Protein AF-A0A1I8AMX0-F1 (afdb_monomer)

Sequence (251 aa):
MRLPESVLLQTVTGDFVEDEIYYDLLDPADIDMLCRPDSTAIYPVPWALEPTAIVIHDTFDKQGNPIELSPRNFDPLFEDVYDWCEAQGLDLDTLIHEDGPAQMEINFRHGDALDLADQITVFKRTMREAALKHNVTATFMAKPHIGGLQKYIPKVLPMFAPNVNSFRRFLPDTSAPVNVEWGEENRTVGLRVPTSSPESMRVENRLPGADANPYLAIAASLLCGYLGMVEGIAPSAPVQRSEERFSRNAE

Foldseek 3Di:
DWAFPQVLQQALARHGDDPVVSCVLHDVVRGTWDWAWDPVAWAWDVPDPDTDIDTHTFTADPVRHGRLSDLVRCVQLVVQLVVVCVVVVFAWDDWDDAPADVDIDTDGDDDDPVVVVVSVVVSQVSSQVSCVVSVHGDDDDDDDLLLLQQVQCVVLLCLQQRHPVSVVQLDPPHQAEVHSAEAEVDSNHQWYFYDDDPRPTDIDRRRHDPSHPVSSVSVSSRVSSVVCGVVVGDHDPHDDDDPPPVPPPDD

Radius of gyration: 21.99 Å; Cα contacts (8 Å, |Δi|>4): 343; chains: 1; bounding box: 55×66×54 Å

pLDDT: mean 72.5, std 13.78, range [31.92, 93.25]

InterPro domains:
  IPR008146 Glutamine synthetase, catalytic domain [PF00120] (71-144)
  IPR008146 Glutamine synthetase, catalytic domain [PF00120] (146-241)
  IPR008146 Glutamine synthetase, catalytic domain [PS51987] (146-251)
  IPR008146 Glutamine synthetase, catalytic domain [SM01230] (28-225)
  IPR014746 Glutamine synthetase/guanido kinase, catalytic domain [SSF55931] (69-241)
  IPR036651 Glutamine synthetase, N-terminal domain superfamily [SSF54368] (5-67)

Solvent-accessible surface area (backbone atoms only — not comparable to full-atom values): 14836 Å² total; per-residue (Å²): 94,74,44,59,55,65,71,78,46,49,38,57,80,71,45,70,51,59,70,78,58,43,59,72,77,40,62,92,78,74,56,56,27,39,38,46,75,41,91,86,45,66,42,76,42,90,85,49,97,55,102,43,66,53,66,46,57,50,50,18,44,93,89,66,50,66,35,82,91,43,92,80,61,63,63,69,46,55,54,51,39,50,56,54,33,53,77,70,70,45,62,72,68,51,77,45,80,49,96,49,87,97,33,73,46,76,42,64,62,89,73,60,70,68,63,50,53,53,45,54,57,51,46,61,50,50,44,33,53,34,23,51,76,66,78,43,82,64,82,91,75,96,72,36,44,63,17,7,36,47,70,37,42,79,80,49,40,54,40,21,36,29,37,82,69,48,57,70,49,55,37,90,96,47,92,39,32,78,50,63,45,36,16,71,72,26,75,78,33,11,33,19,30,55,88,58,56,86,93,61,61,52,76,46,75,50,60,58,43,94,80,23,54,65,67,50,34,50,51,50,51,48,50,19,14,47,52,10,36,77,70,66,30,74,54,75,82,65,52,72,85,70,86,68,76,83,72,78,82,84,126

Organism: NCBI:txid37863

Nearest PDB structures (foldseek):
  8tfc-assembly1_A  TM=5.440E-01  e=1.850E-13  Methanosarcina mazei Go1
  8oow-assembly1_E  TM=5.464E-01  e=9.812E-13  Methermicoccus shengliensis DSM 18856
  7tdv-assembly1_C  TM=5.444E-01  e=1.489E-12  Staphylococcus aureus
  8ooz-assembly1_D  TM=5.438E-01  e=1.580E-12  Methermicoccus shengliensis DSM 18856
  8ooz-assembly1_H  TM=5.414E-01  e=2.867E-12  Methermicoccus shengliensis DSM 18856

Mean predicted alig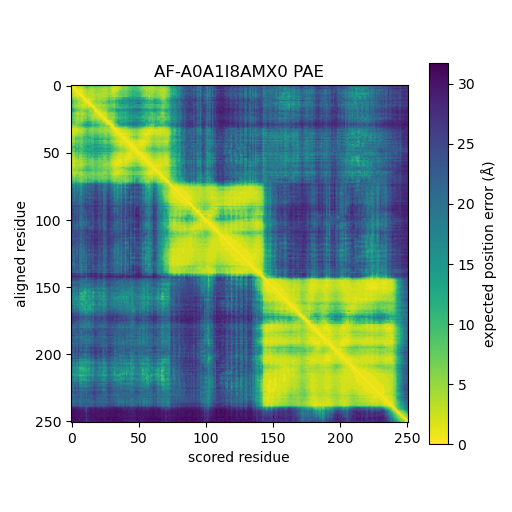ned error: 16.15 Å

Secondary structure (DSSP, 8-state):
-EEEGGGGGB-TTSPBPPHHHHHHHS-TT-PEEEEEEEEEEEEE-TT-SS--EEEEEEEE-TTS-B-TT-TT--HHHHHHHHHHHHHTT--EEEEEE-SSTT-EEEEE----HHHHHHHHHHHHHHHHHHHHHTT---------HHHHHHHHGGGSGGGTS-STTGGGG--TTSSS--S--EEES-SSSSEEE----GGG---EE----TTS-HHHHHHHHHHHHHHHHHTT-PPPPP----GGGSSSS--

Structure (mmCIF, N/CA/C/O backbone):
data_AF-A0A1I8AMX0-F1
#
_entry.id   AF-A0A1I8AMX0-F1
#
loop_
_atom_site.group_PDB
_atom_sit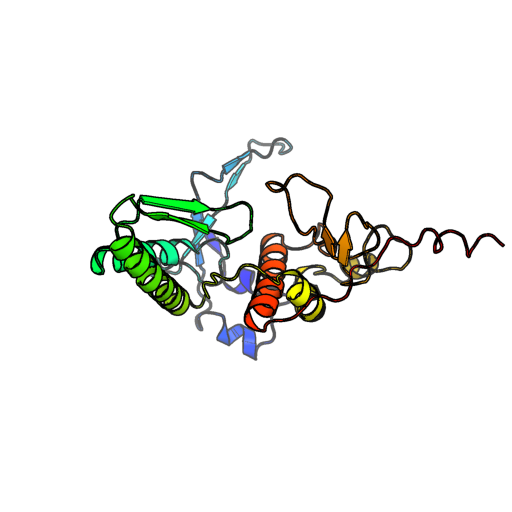e.id
_atom_site.type_symbol
_atom_site.label_atom_id
_atom_site.label_alt_id
_atom_site.label_comp_id
_atom_site.label_asym_id
_atom_site.label_entity_id
_atom_site.label_seq_id
_atom_site.pdbx_PDB_ins_code
_atom_site.Cartn_x
_atom_site.Cartn_y
_atom_site.Cartn_z
_atom_site.occupancy
_atom_site.B_iso_or_equiv
_atom_site.auth_seq_id
_atom_site.auth_comp_id
_atom_site.auth_asym_id
_atom_site.auth_atom_id
_atom_site.pdbx_PDB_model_num
ATOM 1 N N . MET A 1 1 ? 3.344 -17.476 -21.078 1.00 81.75 1 MET A N 1
ATOM 2 C CA . MET A 1 1 ? 4.801 -17.187 -21.173 1.00 81.75 1 MET A CA 1
ATOM 3 C C . MET A 1 1 ? 5.485 -17.809 -19.956 1.00 81.75 1 MET A C 1
ATOM 5 O O . MET A 1 1 ? 4.779 -18.094 -18.998 1.00 81.75 1 MET A O 1
ATOM 9 N N . ARG A 1 2 ? 6.792 -18.097 -19.997 1.00 77.62 2 ARG A N 1
ATOM 10 C CA . ARG A 1 2 ? 7.556 -18.566 -18.826 1.00 77.62 2 ARG A CA 1
ATOM 11 C C . ARG A 1 2 ? 8.631 -17.534 -18.511 1.00 77.62 2 ARG A C 1
ATOM 13 O O . ARG A 1 2 ? 9.264 -17.057 -19.452 1.00 77.62 2 ARG A O 1
ATOM 20 N N . LEU A 1 3 ? 8.783 -17.173 -17.246 1.00 74.19 3 LEU A N 1
ATOM 21 C CA . LEU A 1 3 ? 9.793 -16.225 -16.775 1.00 74.19 3 LEU A CA 1
ATOM 22 C C . LEU A 1 3 ? 10.458 -16.795 -15.518 1.00 74.19 3 LEU A C 1
ATOM 24 O O . LEU A 1 3 ? 9.773 -17.468 -14.757 1.00 74.19 3 LEU A O 1
ATOM 28 N N . PRO A 1 4 ? 11.750 -16.543 -15.284 1.00 74.75 4 PRO A N 1
ATOM 29 C CA . PRO A 1 4 ? 12.400 -16.976 -14.053 1.00 74.75 4 PRO A CA 1
ATOM 30 C C . PRO A 1 4 ? 11.870 -16.171 -12.858 1.00 74.75 4 PRO A C 1
ATOM 32 O O . PRO A 1 4 ? 11.691 -14.956 -12.966 1.00 74.75 4 PRO A O 1
ATOM 35 N N . GLU A 1 5 ? 11.628 -16.826 -11.719 1.00 69.19 5 GLU A N 1
ATOM 36 C CA . GLU A 1 5 ? 11.169 -16.170 -10.479 1.00 69.19 5 GLU A CA 1
ATOM 37 C C . GLU A 1 5 ? 12.180 -15.141 -9.957 1.00 69.19 5 GLU A C 1
ATOM 39 O O . GLU A 1 5 ? 11.791 -14.101 -9.425 1.00 69.19 5 GLU A O 1
ATOM 44 N N . SER A 1 6 ? 13.472 -15.365 -10.215 1.00 69.44 6 SER A N 1
ATOM 45 C CA . SER A 1 6 ? 14.570 -14.458 -9.858 1.00 69.44 6 SER A CA 1
ATOM 46 C C . SER A 1 6 ? 14.422 -13.041 -10.419 1.00 69.44 6 SER A C 1
ATOM 48 O O . SER A 1 6 ? 14.967 -12.099 -9.843 1.00 69.44 6 SER A O 1
ATOM 50 N N . VAL A 1 7 ? 13.622 -12.842 -11.477 1.00 69.94 7 VAL A N 1
ATOM 51 C CA . VAL A 1 7 ? 13.294 -11.501 -11.994 1.00 69.94 7 VAL A CA 1
ATOM 52 C C . VAL A 1 7 ? 12.529 -10.647 -10.972 1.00 69.94 7 VAL A C 1
ATOM 54 O O . VAL A 1 7 ? 12.589 -9.421 -11.026 1.00 69.94 7 VAL A O 1
ATOM 57 N N . LEU A 1 8 ? 11.819 -11.281 -10.032 1.00 66.88 8 LEU A N 1
ATOM 58 C CA . LEU A 1 8 ? 11.097 -10.610 -8.949 1.00 66.88 8 LEU A CA 1
ATOM 59 C C . LEU A 1 8 ? 12.021 -10.221 -7.782 1.00 66.88 8 LEU A C 1
ATOM 61 O O . LEU A 1 8 ? 11.624 -9.416 -6.944 1.00 66.88 8 LEU A O 1
ATOM 65 N N . LEU A 1 9 ? 13.252 -10.747 -7.744 1.00 66.38 9 LEU A N 1
ATOM 66 C CA . LEU A 1 9 ? 14.249 -10.512 -6.690 1.00 66.38 9 LEU A CA 1
ATOM 67 C C . LEU A 1 9 ? 15.406 -9.613 -7.139 1.00 66.38 9 LEU A C 1
ATOM 69 O O . LEU A 1 9 ? 16.485 -9.603 -6.538 1.00 66.38 9 LEU A O 1
ATOM 73 N N . GLN A 1 10 ? 15.193 -8.848 -8.204 1.00 64.69 10 GLN A N 1
ATOM 74 C CA . GLN A 1 10 ? 16.182 -7.895 -8.667 1.00 64.69 10 GLN A CA 1
ATOM 75 C C . GLN A 1 10 ? 16.180 -6.662 -7.756 1.00 64.69 10 GLN A C 1
ATOM 77 O O . GLN A 1 10 ? 15.148 -6.030 -7.512 1.00 64.69 10 GLN A O 1
ATOM 82 N N . THR A 1 11 ? 17.351 -6.326 -7.225 1.00 58.47 11 THR A N 1
ATOM 83 C CA . THR A 1 11 ? 17.557 -5.122 -6.436 1.00 58.47 11 THR A CA 1
ATOM 84 C C . THR A 1 11 ? 17.397 -3.893 -7.311 1.00 58.47 11 THR A C 1
ATOM 86 O O . THR A 1 11 ? 17.424 -3.905 -8.543 1.00 58.47 11 THR A O 1
ATOM 89 N N . VAL A 1 12 ? 17.267 -2.774 -6.625 1.00 41.84 12 VAL A N 1
ATOM 90 C CA . VAL A 1 12 ? 17.015 -1.480 -7.227 1.00 41.84 12 VAL A CA 1
ATOM 91 C C . VAL A 1 12 ? 18.165 -0.968 -8.120 1.00 41.84 12 VAL A C 1
ATOM 93 O O . VAL A 1 12 ? 17.945 -0.130 -8.996 1.00 41.84 12 VAL A O 1
ATOM 96 N N . THR A 1 13 ? 19.379 -1.510 -7.953 1.00 46.97 13 THR A N 1
ATOM 97 C CA . THR A 1 13 ? 20.543 -1.253 -8.818 1.00 46.97 13 THR A CA 1
ATOM 98 C C . THR A 1 13 ? 20.590 -2.154 -10.052 1.00 46.97 13 THR A C 1
ATOM 100 O O . THR A 1 13 ? 21.429 -1.934 -10.925 1.00 46.97 13 THR A O 1
ATOM 103 N N . GLY A 1 14 ? 19.675 -3.121 -10.167 1.00 50.53 14 GLY A N 1
ATOM 104 C CA . GLY A 1 14 ? 19.675 -4.142 -11.213 1.00 50.53 14 GLY A CA 1
ATOM 105 C C . GLY A 1 14 ? 20.500 -5.385 -10.862 1.00 50.53 14 GLY A C 1
ATOM 106 O O . GLY A 1 14 ? 20.570 -6.302 -11.679 1.00 50.53 14 GLY A O 1
ATOM 107 N N . ASP A 1 15 ? 21.094 -5.432 -9.668 1.00 64.88 15 ASP A N 1
ATOM 108 C CA . ASP A 1 15 ? 21.788 -6.612 -9.145 1.00 64.88 15 ASP A CA 1
ATOM 109 C C . ASP A 1 15 ? 20.782 -7.601 -8.532 1.00 64.88 15 ASP A C 1
ATOM 111 O O . ASP A 1 15 ? 19.609 -7.277 -8.377 1.00 64.88 15 ASP A O 1
ATOM 115 N N . PHE A 1 16 ? 21.208 -8.804 -8.155 1.00 67.69 16 PHE A N 1
ATOM 116 C CA . PHE A 1 16 ? 20.365 -9.733 -7.392 1.00 67.69 16 PHE A CA 1
ATOM 117 C C . PHE A 1 16 ? 20.565 -9.535 -5.884 1.00 67.69 16 PHE A C 1
ATOM 119 O O . PHE A 1 16 ? 21.587 -8.993 -5.456 1.00 67.69 16 PHE A O 1
ATOM 126 N N . VAL A 1 17 ? 19.565 -9.913 -5.080 1.00 68.50 17 VAL A N 1
ATOM 127 C CA . VAL A 1 17 ? 19.695 -9.944 -3.611 1.00 68.50 17 VAL A CA 1
ATOM 128 C C . VAL A 1 17 ? 20.840 -10.875 -3.188 1.00 68.50 17 VAL A C 1
ATOM 130 O O . VAL A 1 17 ? 21.188 -11.797 -3.920 1.00 68.50 17 VAL A O 1
ATOM 133 N N . GLU A 1 18 ? 21.446 -10.614 -2.026 1.00 72.50 18 GLU A N 1
ATOM 134 C CA . GLU A 1 18 ? 22.577 -11.403 -1.512 1.00 72.50 18 GLU A CA 1
ATOM 135 C C . GLU A 1 18 ? 22.223 -12.895 -1.377 1.00 72.50 18 GLU A C 1
ATOM 137 O O . GLU A 1 18 ? 21.085 -13.232 -1.046 1.00 72.50 18 GLU A O 1
ATOM 142 N N . ASP A 1 19 ? 23.211 -13.772 -1.600 1.00 69.06 19 ASP A N 1
ATOM 143 C CA . ASP A 1 19 ? 23.026 -15.224 -1.765 1.00 69.06 19 ASP A CA 1
ATOM 144 C C . ASP A 1 19 ? 22.182 -15.876 -0.655 1.00 69.06 19 ASP A C 1
ATOM 146 O O . ASP 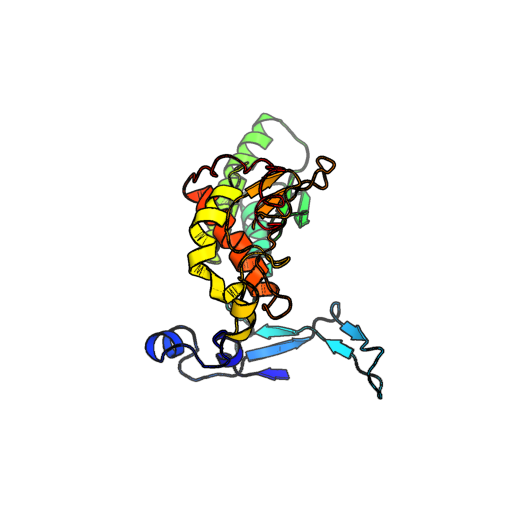A 1 19 ? 21.327 -16.706 -0.951 1.00 69.06 19 ASP A O 1
ATOM 150 N N . GLU A 1 20 ? 22.369 -15.488 0.611 1.00 68.81 20 GLU A N 1
ATOM 151 C CA . GLU A 1 20 ? 21.594 -16.046 1.733 1.00 68.81 20 GLU A CA 1
ATOM 152 C C . GLU A 1 20 ? 20.084 -15.772 1.597 1.00 68.81 20 GLU A C 1
ATOM 154 O O . GLU A 1 20 ? 19.276 -16.653 1.856 1.00 68.81 20 GLU A O 1
ATOM 159 N N . ILE A 1 21 ? 19.695 -14.584 1.125 1.00 64.94 21 ILE A N 1
ATOM 160 C CA . ILE A 1 21 ? 18.288 -14.193 0.932 1.00 64.94 21 ILE A CA 1
ATOM 161 C C . ILE A 1 21 ? 17.761 -14.700 -0.418 1.00 64.94 21 ILE A C 1
ATOM 163 O O . ILE A 1 21 ? 16.580 -15.024 -0.550 1.00 64.94 21 ILE A O 1
ATOM 167 N N . TYR A 1 22 ? 18.634 -14.776 -1.424 1.00 64.06 22 TYR A N 1
ATOM 168 C CA . TYR A 1 22 ? 18.303 -15.227 -2.775 1.00 64.06 22 TYR A CA 1
ATOM 169 C C . TYR A 1 22 ? 17.738 -16.650 -2.787 1.00 64.06 22 TYR A C 1
ATOM 171 O O . TYR A 1 22 ? 16.699 -16.892 -3.394 1.00 64.06 22 TYR A O 1
ATOM 179 N N . TYR A 1 23 ? 18.389 -17.583 -2.088 1.00 68.75 23 TYR A N 1
ATOM 180 C CA . TYR A 1 23 ? 17.955 -18.984 -2.051 1.00 68.75 23 TYR A CA 1
ATOM 181 C C . TYR A 1 23 ? 16.816 -19.258 -1.058 1.00 68.75 23 TYR A C 1
ATOM 183 O O . TYR A 1 23 ? 16.149 -20.279 -1.193 1.00 68.75 23 TYR A O 1
ATOM 191 N N . ASP A 1 24 ? 16.571 -18.361 -0.098 1.00 69.00 24 ASP A N 1
ATOM 192 C CA . ASP A 1 24 ? 15.455 -18.473 0.852 1.00 69.00 24 ASP A CA 1
ATOM 193 C C . ASP A 1 24 ? 14.111 -18.042 0.237 1.00 69.00 24 ASP A C 1
ATOM 195 O O . ASP A 1 24 ? 13.056 -18.533 0.640 1.00 69.00 24 ASP A O 1
ATOM 199 N N . LEU A 1 25 ? 14.139 -17.106 -0.719 1.00 64.50 25 LEU A N 1
ATOM 200 C CA . LEU A 1 25 ? 12.942 -16.539 -1.356 1.00 64.50 25 LEU A CA 1
ATOM 201 C C . LEU A 1 25 ? 12.581 -17.188 -2.699 1.00 64.50 25 LEU A C 1
ATOM 203 O O . LEU A 1 25 ? 11.514 -16.894 -3.236 1.00 64.50 25 LEU A O 1
ATOM 207 N N . LEU A 1 26 ? 13.455 -18.030 -3.249 1.00 65.94 26 LEU A N 1
ATOM 208 C CA . LEU A 1 26 ? 13.222 -18.761 -4.495 1.00 65.94 26 LEU A CA 1
ATOM 209 C C . LEU A 1 26 ? 12.966 -20.235 -4.228 1.00 65.94 26 LEU A C 1
ATOM 211 O O . LEU A 1 26 ? 13.455 -20.806 -3.252 1.00 65.94 26 LEU A O 1
ATOM 215 N N . ASP A 1 27 ? 12.267 -20.884 -5.158 1.00 64.50 27 ASP A N 1
ATOM 216 C CA . ASP A 1 27 ? 12.292 -22.340 -5.209 1.00 64.50 27 ASP A CA 1
ATOM 217 C C . ASP A 1 27 ? 13.758 -22.82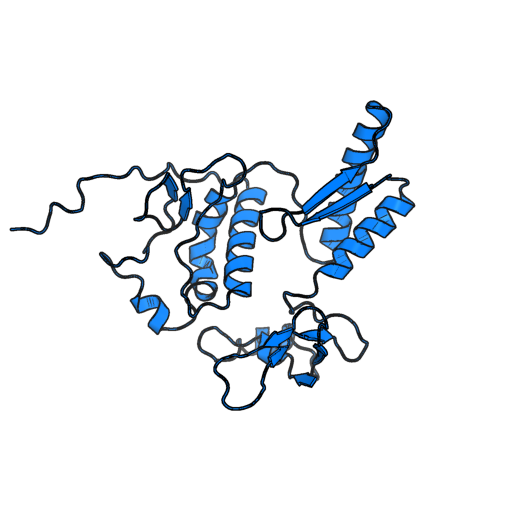4 -5.360 1.00 64.50 27 ASP A C 1
ATOM 219 O O . ASP A 1 27 ? 14.470 -22.352 -6.255 1.00 64.50 27 ASP A O 1
ATOM 223 N N . PRO A 1 28 ? 14.232 -23.785 -4.538 1.00 61.25 28 PRO A N 1
ATOM 224 C CA . PRO A 1 28 ? 15.604 -24.299 -4.591 1.00 61.25 28 PRO A CA 1
ATOM 225 C C . PRO A 1 28 ? 16.025 -24.868 -5.954 1.00 61.25 28 PRO A C 1
ATOM 227 O O . PRO A 1 28 ? 17.215 -25.070 -6.203 1.00 61.25 28 PRO A O 1
ATOM 230 N N . ALA A 1 29 ? 15.064 -25.184 -6.822 1.00 61.56 29 ALA A N 1
ATOM 231 C CA . ALA A 1 29 ? 15.289 -25.673 -8.172 1.00 61.56 29 ALA A CA 1
ATOM 232 C C . ALA A 1 29 ? 15.221 -24.575 -9.255 1.00 61.56 29 ALA A C 1
ATOM 234 O O . ALA A 1 29 ? 15.240 -24.936 -10.434 1.00 61.56 29 ALA A O 1
ATOM 235 N N . ASP A 1 30 ? 15.160 -23.286 -8.879 1.00 59.84 30 ASP A N 1
ATOM 236 C CA . ASP A 1 30 ? 15.142 -22.103 -9.767 1.00 59.84 30 ASP A CA 1
ATOM 237 C C . ASP A 1 30 ? 14.160 -22.288 -10.933 1.00 59.84 30 ASP A C 1
ATOM 239 O O . ASP A 1 30 ? 14.508 -22.361 -12.117 1.00 59.84 30 ASP A O 1
ATOM 243 N N . ILE A 1 31 ? 12.901 -22.530 -10.569 1.00 68.12 31 ILE A N 1
ATOM 244 C CA . ILE A 1 31 ? 11.868 -22.951 -11.508 1.00 68.12 31 ILE A CA 1
ATOM 245 C C . ILE A 1 31 ? 11.194 -21.722 -12.134 1.00 68.12 31 ILE A C 1
ATOM 247 O O . ILE A 1 31 ? 10.764 -20.816 -11.438 1.00 68.12 31 ILE A O 1
ATOM 251 N N . ASP A 1 32 ? 11.031 -21.713 -13.465 1.00 77.88 32 ASP A N 1
ATOM 252 C CA . ASP A 1 32 ? 10.271 -20.639 -14.124 1.00 77.88 32 ASP A CA 1
ATOM 253 C C . ASP A 1 32 ? 8.807 -20.580 -13.653 1.00 77.88 32 ASP A C 1
ATOM 255 O O . ASP A 1 32 ? 8.081 -21.582 -13.758 1.00 77.88 32 ASP A O 1
ATOM 259 N N . MET A 1 33 ? 8.338 -19.374 -13.332 1.00 82.94 33 MET A N 1
ATOM 260 C CA . MET A 1 33 ? 6.923 -19.055 -13.172 1.00 82.94 33 MET A CA 1
ATOM 261 C C . MET A 1 33 ? 6.173 -19.101 -14.511 1.00 82.94 33 MET A C 1
ATOM 263 O O . MET A 1 33 ? 6.679 -18.752 -15.587 1.00 82.94 33 MET A O 1
ATOM 267 N N . LEU A 1 34 ? 4.917 -19.530 -14.443 1.00 85.62 34 LEU A N 1
ATOM 268 C CA . LEU A 1 34 ? 3.956 -19.530 -15.536 1.00 85.62 34 LEU A CA 1
ATOM 269 C C . LEU A 1 34 ? 3.190 -18.208 -15.550 1.00 85.62 34 LEU A C 1
ATOM 271 O O . LEU A 1 34 ? 2.374 -17.939 -14.675 1.00 85.62 34 LEU A O 1
ATOM 275 N N . CYS A 1 35 ? 3.397 -17.404 -16.590 1.00 84.69 35 CYS A N 1
ATOM 276 C CA . CYS A 1 35 ? 2.659 -16.161 -16.792 1.00 84.69 35 CYS A CA 1
ATOM 277 C C . CYS A 1 35 ? 1.398 -16.434 -17.623 1.00 84.69 35 CYS A C 1
ATOM 279 O O . CYS A 1 35 ? 1.509 -16.835 -18.798 1.00 84.69 35 CYS A O 1
ATOM 281 N N . ARG A 1 36 ? 0.217 -16.184 -17.047 1.00 87.75 36 ARG A N 1
ATOM 282 C CA . ARG A 1 36 ? -1.091 -16.252 -17.717 1.00 87.75 36 ARG A CA 1
ATOM 283 C C . ARG A 1 36 ? -1.593 -14.836 -18.016 1.00 87.75 36 ARG A C 1
ATOM 285 O O . ARG A 1 36 ? -1.629 -14.024 -17.102 1.00 87.75 36 ARG A O 1
ATOM 292 N N . PRO A 1 37 ? -1.936 -14.515 -19.273 1.00 88.56 37 PRO A N 1
ATOM 293 C CA . PRO A 1 37 ? -2.392 -13.177 -19.627 1.00 88.56 37 PRO A CA 1
ATOM 294 C C . PRO A 1 37 ? -3.760 -12.897 -19.014 1.00 88.56 37 PRO A C 1
ATOM 296 O O . PRO A 1 37 ? -4.662 -13.730 -19.116 1.00 88.56 37 PRO A O 1
ATOM 299 N N . ASP A 1 38 ? -3.930 -11.704 -18.457 1.00 81.62 38 ASP A N 1
ATOM 300 C CA . ASP A 1 38 ? -5.244 -11.221 -18.066 1.00 81.62 38 ASP A CA 1
ATOM 301 C C . ASP A 1 38 ? -5.945 -10.591 -19.269 1.00 81.62 38 ASP A C 1
ATOM 303 O O . ASP A 1 38 ? -5.500 -9.599 -19.853 1.00 81.62 38 ASP A O 1
ATOM 307 N N . SER A 1 39 ? -7.078 -11.191 -19.627 1.00 81.06 39 SER A N 1
ATOM 308 C CA . SER A 1 39 ? -7.925 -10.766 -20.740 1.00 81.06 39 SER A CA 1
ATOM 309 C C . SER A 1 39 ? -8.495 -9.350 -20.603 1.00 81.06 39 SER A C 1
ATOM 311 O O . SER A 1 39 ? -8.887 -8.756 -21.606 1.00 81.06 39 SER A O 1
ATOM 313 N N . THR A 1 40 ? -8.533 -8.800 -19.390 1.00 73.75 40 THR A N 1
ATOM 314 C CA . THR A 1 40 ? -9.054 -7.462 -19.085 1.00 73.75 40 THR A CA 1
ATOM 315 C C . THR A 1 40 ? -7.970 -6.380 -19.089 1.00 73.75 40 THR A C 1
ATOM 317 O O . THR A 1 40 ? -8.285 -5.198 -19.213 1.00 73.75 40 THR A O 1
ATOM 320 N N . ALA A 1 41 ? -6.692 -6.765 -19.024 1.00 77.38 41 ALA A N 1
ATOM 321 C CA . ALA A 1 41 ? -5.554 -5.856 -18.884 1.00 77.38 41 ALA A CA 1
ATOM 322 C C . ALA A 1 41 ? -4.680 -5.834 -20.150 1.00 77.38 41 ALA A C 1
ATOM 324 O O . ALA A 1 41 ? -3.473 -6.102 -20.119 1.00 77.38 41 ALA A O 1
ATOM 325 N N . ILE A 1 42 ? -5.318 -5.515 -21.281 1.00 85.62 42 ILE A N 1
ATOM 326 C CA . ILE A 1 42 ? -4.686 -5.407 -22.601 1.00 85.62 42 ILE A CA 1
ATOM 327 C C . ILE A 1 42 ? -4.707 -3.943 -23.049 1.00 85.62 42 ILE A C 1
ATOM 329 O O . ILE A 1 42 ? -5.770 -3.356 -23.247 1.00 85.62 42 ILE A O 1
ATOM 333 N N . TYR A 1 43 ? -3.526 -3.365 -23.265 1.00 77.69 43 TYR A N 1
ATOM 334 C CA . TYR A 1 43 ? -3.361 -1.952 -23.603 1.00 77.69 43 TYR A CA 1
ATOM 335 C C . TYR A 1 43 ? -2.652 -1.799 -24.954 1.00 77.69 43 TYR A C 1
ATOM 337 O O . TYR A 1 43 ? -1.501 -2.222 -25.081 1.00 77.69 43 TYR A O 1
ATOM 345 N N . PRO A 1 44 ? -3.281 -1.198 -25.980 1.00 85.19 44 PRO A N 1
ATOM 346 C CA . PRO A 1 44 ? -2.606 -0.941 -27.249 1.00 85.19 44 PRO A CA 1
ATOM 347 C C . PRO A 1 44 ? -1.454 0.057 -27.060 1.00 85.19 44 PRO A C 1
ATOM 349 O O . PRO A 1 44 ? -1.553 0.982 -26.255 1.00 85.19 44 PRO A O 1
ATOM 352 N N . VAL A 1 45 ? -0.373 -0.107 -27.824 1.00 88.06 45 VAL A N 1
ATOM 353 C CA . VAL A 1 45 ? 0.803 0.777 -27.817 1.00 88.06 45 VAL A CA 1
ATOM 354 C C . VAL A 1 45 ? 0.738 1.673 -29.058 1.00 88.06 45 VAL A C 1
ATOM 356 O O . VAL A 1 45 ? 1.226 1.284 -30.120 1.00 88.06 45 VAL A O 1
ATOM 359 N N . PRO A 1 46 ? 0.123 2.868 -28.975 1.00 71.69 46 PRO A N 1
ATOM 360 C CA . PRO A 1 46 ? -0.226 3.656 -30.159 1.00 71.69 46 PRO A CA 1
ATOM 361 C C . PRO A 1 46 ? 0.986 4.233 -30.901 1.00 71.69 46 PRO A C 1
ATOM 363 O O . PRO A 1 46 ? 0.855 4.659 -32.043 1.00 71.69 46 PRO A O 1
ATOM 366 N N . TRP A 1 47 ? 2.159 4.259 -30.265 1.00 83.25 47 TRP A N 1
ATOM 367 C CA . TRP A 1 47 ? 3.414 4.725 -30.861 1.00 83.25 47 TRP A CA 1
ATOM 368 C C . TRP A 1 47 ? 4.278 3.596 -31.445 1.00 83.25 47 TRP A C 1
ATOM 370 O O . TRP A 1 47 ? 5.370 3.871 -31.943 1.00 83.25 47 TRP A O 1
ATOM 380 N N . ALA A 1 48 ? 3.841 2.335 -31.371 1.00 82.94 48 ALA A N 1
ATOM 381 C CA . ALA A 1 48 ? 4.561 1.229 -31.990 1.00 82.94 48 ALA A CA 1
ATOM 382 C C . ALA A 1 48 ? 4.393 1.261 -33.520 1.00 82.94 48 ALA A C 1
ATOM 384 O O . ALA A 1 48 ? 3.305 1.513 -34.033 1.00 82.94 48 ALA A O 1
AT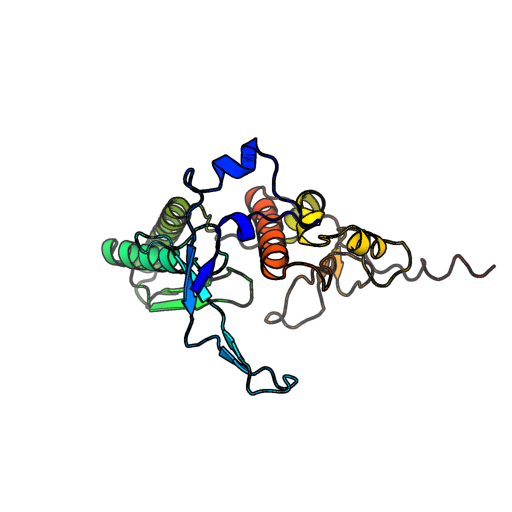OM 385 N N . LEU A 1 49 ? 5.484 1.000 -34.250 1.00 81.88 49 LEU A N 1
ATOM 386 C CA . LEU A 1 49 ? 5.494 0.953 -35.722 1.00 81.88 49 LEU A CA 1
ATOM 387 C C . LEU A 1 49 ? 4.599 -0.163 -36.281 1.00 81.88 49 LEU A C 1
ATOM 389 O O . LEU A 1 49 ? 4.021 -0.014 -37.354 1.00 81.88 49 LEU A O 1
ATOM 393 N N . GLU A 1 50 ? 4.476 -1.262 -35.540 1.00 93.06 50 GLU A N 1
ATOM 394 C CA . GLU A 1 50 ? 3.588 -2.380 -35.842 1.00 93.06 50 GLU A CA 1
ATOM 395 C C . GLU A 1 50 ? 2.496 -2.486 -34.766 1.00 93.06 50 GLU A C 1
ATOM 397 O O . GLU A 1 50 ? 2.752 -2.120 -33.612 1.00 93.06 50 GLU A O 1
ATOM 402 N N . PRO A 1 51 ? 1.294 -3.004 -35.096 1.00 91.94 51 PRO A N 1
ATOM 403 C CA . PRO A 1 51 ? 0.224 -3.213 -34.123 1.00 91.94 51 PRO A CA 1
ATOM 404 C C . PRO A 1 51 ? 0.708 -4.0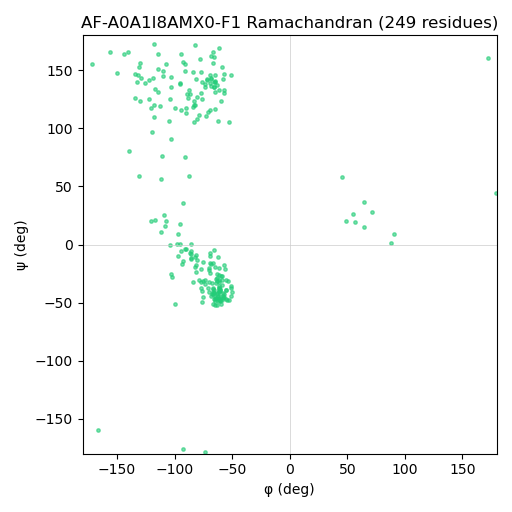31 -32.918 1.00 91.94 51 PRO A C 1
ATOM 406 O O . PRO A 1 51 ? 0.911 -5.239 -33.005 1.00 91.94 51 PRO A O 1
ATOM 409 N N . THR A 1 52 ? 0.899 -3.347 -31.791 1.00 93.25 52 THR A N 1
ATOM 410 C CA . THR A 1 52 ? 1.486 -3.902 -30.567 1.00 93.25 52 THR A CA 1
ATOM 411 C C . THR A 1 52 ? 0.582 -3.588 -29.382 1.00 93.25 52 THR A C 1
ATOM 413 O O . THR A 1 52 ? 0.010 -2.499 -29.308 1.00 93.25 52 THR A O 1
ATOM 416 N N . ALA A 1 53 ? 0.472 -4.517 -28.435 1.00 86.94 53 ALA A N 1
ATOM 417 C CA . ALA A 1 53 ? -0.213 -4.307 -27.166 1.00 86.94 53 ALA A CA 1
ATOM 418 C C . ALA A 1 53 ? 0.653 -4.788 -25.994 1.00 86.94 53 ALA A C 1
ATOM 420 O O . ALA A 1 53 ? 1.383 -5.772 -26.116 1.00 86.94 53 ALA A O 1
ATOM 421 N N . ILE A 1 54 ? 0.555 -4.097 -24.861 1.00 82.06 54 ILE A N 1
ATOM 422 C CA . ILE A 1 54 ? 1.066 -4.554 -23.568 1.00 82.06 54 ILE A CA 1
ATOM 423 C C . ILE A 1 54 ? -0.039 -5.379 -22.910 1.00 82.06 54 ILE A C 1
ATOM 425 O O . ILE A 1 54 ? -1.166 -4.904 -22.773 1.00 82.06 54 ILE A O 1
ATOM 429 N N . VAL A 1 55 ? 0.288 -6.606 -22.507 1.00 84.56 55 VAL A N 1
ATOM 430 C CA . VAL A 1 55 ? -0.633 -7.518 -21.818 1.00 84.56 55 VAL A CA 1
ATOM 431 C C . VAL A 1 55 ? -0.073 -7.814 -20.437 1.00 84.56 55 VAL A C 1
ATOM 433 O O . VAL A 1 55 ? 1.036 -8.344 -20.316 1.00 84.56 55 VAL A O 1
ATOM 436 N N . ILE A 1 56 ? -0.828 -7.469 -19.400 1.00 82.44 56 ILE A N 1
ATOM 437 C CA . ILE A 1 56 ? -0.456 -7.795 -18.023 1.00 82.44 56 ILE A CA 1
ATOM 438 C C . ILE A 1 56 ? -0.749 -9.278 -17.778 1.00 82.44 56 ILE A C 1
ATOM 440 O O . ILE A 1 56 ? -1.735 -9.814 -18.282 1.00 82.44 56 ILE A O 1
ATOM 444 N N . HIS A 1 57 ? 0.147 -9.953 -17.062 1.00 83.62 57 HIS A N 1
ATOM 445 C CA . HIS A 1 57 ? 0.030 -11.376 -16.763 1.00 83.62 57 HIS A CA 1
ATOM 446 C C . HIS A 1 57 ? 0.031 -11.608 -15.253 1.00 83.62 57 HIS A C 1
ATOM 448 O O . HIS A 1 57 ? 0.824 -10.990 -14.544 1.00 83.62 57 HIS A O 1
ATOM 454 N N . ASP A 1 58 ? -0.787 -12.554 -14.805 1.00 82.12 58 ASP A N 1
ATOM 455 C CA . ASP A 1 58 ? -0.685 -13.164 -13.481 1.00 82.12 58 ASP A CA 1
ATOM 456 C C . ASP A 1 58 ? 0.336 -14.294 -13.507 1.00 82.12 58 ASP A C 1
ATOM 458 O O . ASP A 1 58 ? 0.535 -14.958 -14.534 1.00 82.12 58 ASP A O 1
ATOM 462 N N . THR A 1 59 ? 1.007 -14.515 -12.384 1.00 82.25 59 THR A N 1
ATOM 463 C CA . THR A 1 59 ? 2.117 -15.464 -12.281 1.00 82.25 59 THR A CA 1
ATOM 464 C C . THR A 1 59 ? 1.752 -16.611 -11.352 1.00 82.25 59 THR A C 1
ATOM 466 O O . THR A 1 59 ? 1.261 -16.399 -10.245 1.00 82.25 59 THR A O 1
ATOM 469 N N . PHE A 1 60 ? 1.994 -17.834 -11.819 1.00 82.44 60 PHE A N 1
ATOM 470 C CA . PHE A 1 60 ? 1.670 -19.076 -11.122 1.00 82.44 60 PHE A CA 1
ATOM 471 C C . PHE A 1 60 ? 2.875 -20.020 -11.097 1.00 82.44 60 PHE A C 1
ATOM 473 O O . PHE A 1 60 ? 3.695 -19.997 -12.017 1.00 82.44 60 PHE A O 1
ATOM 480 N N . ASP A 1 61 ? 2.954 -20.888 -10.097 1.00 79.75 61 ASP A N 1
ATOM 481 C CA . ASP A 1 61 ? 3.897 -22.005 -10.060 1.00 79.75 61 ASP A CA 1
ATOM 482 C C . ASP A 1 61 ? 3.479 -23.137 -11.033 1.00 79.75 61 ASP A C 1
ATOM 484 O O . ASP A 1 61 ? 2.480 -23.054 -11.761 1.00 79.75 61 ASP A O 1
ATOM 488 N N . LYS A 1 62 ? 4.247 -24.235 -11.070 1.00 74.88 62 LYS A N 1
ATOM 489 C CA . LYS A 1 62 ? 3.945 -25.405 -11.924 1.00 74.88 62 LYS A CA 1
ATOM 490 C C . LYS A 1 62 ? 2.704 -26.183 -11.484 1.00 74.88 62 LYS A C 1
ATOM 492 O O . LYS A 1 62 ? 2.124 -26.900 -12.301 1.00 74.88 62 LYS A O 1
ATOM 497 N N . GLN A 1 63 ? 2.336 -26.087 -10.215 1.00 76.12 63 GLN A N 1
ATOM 498 C CA . GLN A 1 63 ? 1.164 -26.715 -9.617 1.00 76.12 63 GLN A CA 1
ATOM 499 C C . GLN A 1 63 ? -0.102 -25.880 -9.866 1.00 76.12 63 GLN A C 1
ATOM 501 O O . GLN A 1 63 ? -1.211 -26.385 -9.708 1.00 76.12 63 GLN A O 1
ATOM 506 N N . GLY A 1 64 ? 0.061 -24.649 -10.357 1.00 75.19 64 GLY A N 1
ATOM 507 C CA . GLY A 1 64 ? -1.006 -23.709 -10.652 1.00 75.19 64 GLY A CA 1
ATOM 508 C C . GLY A 1 64 ? -1.363 -22.798 -9.482 1.00 75.19 64 GLY A C 1
ATOM 509 O O . GLY A 1 64 ? -2.359 -22.087 -9.609 1.00 75.19 64 GLY A O 1
ATOM 510 N N . ASN A 1 65 ? -0.588 -22.795 -8.394 1.00 76.50 65 ASN A N 1
ATOM 511 C CA . ASN A 1 65 ? -0.776 -21.853 -7.296 1.00 76.50 65 ASN A CA 1
ATOM 512 C C . ASN A 1 65 ? -0.219 -20.477 -7.685 1.00 76.50 65 ASN A C 1
ATOM 514 O O . ASN A 1 65 ? 0.745 -20.405 -8.451 1.00 76.50 65 ASN A O 1
ATOM 518 N N . PRO A 1 66 ? -0.797 -19.375 -7.192 1.00 73.25 66 PRO A N 1
ATOM 519 C CA . PRO A 1 66 ? -0.278 -18.039 -7.456 1.00 73.25 66 PRO A CA 1
ATOM 520 C C . PRO A 1 66 ? 1.113 -17.843 -6.830 1.00 73.25 66 PRO A C 1
ATOM 522 O O . PRO A 1 66 ? 1.351 -18.261 -5.701 1.00 73.25 66 PRO A O 1
ATOM 525 N N . ILE A 1 67 ? 2.029 -17.174 -7.536 1.00 72.69 67 ILE A N 1
ATOM 526 C CA . ILE A 1 67 ? 3.321 -16.761 -6.966 1.00 72.69 67 ILE A CA 1
ATOM 527 C C . ILE A 1 67 ? 3.067 -15.659 -5.930 1.00 72.69 67 ILE A C 1
ATOM 529 O O . ILE A 1 67 ? 2.619 -14.573 -6.301 1.00 72.69 67 ILE A O 1
ATOM 533 N N . GLU A 1 68 ? 3.362 -15.910 -4.653 1.00 62.88 68 GLU A N 1
ATOM 534 C CA . GLU A 1 68 ? 3.102 -14.970 -3.542 1.00 62.88 68 GLU A CA 1
ATOM 535 C C . GLU A 1 68 ? 3.900 -13.663 -3.653 1.00 62.88 68 GLU A C 1
ATOM 537 O O . GLU A 1 68 ? 3.433 -12.598 -3.258 1.00 62.88 68 GLU A O 1
ATOM 542 N N . LEU A 1 69 ? 5.088 -13.718 -4.262 1.00 63.62 69 LEU A N 1
ATOM 543 C CA . LEU A 1 69 ? 5.914 -12.539 -4.544 1.00 63.62 69 LEU A CA 1
ATOM 544 C C . LEU A 1 69 ? 5.303 -11.621 -5.619 1.00 63.62 69 LEU A C 1
ATOM 546 O O . LEU A 1 69 ? 5.800 -10.518 -5.847 1.00 63.62 69 LEU A O 1
ATOM 550 N N . SER A 1 70 ? 4.242 -12.064 -6.303 1.00 65.31 70 SER A N 1
ATOM 551 C CA . SER A 1 70 ? 3.557 -11.285 -7.328 1.00 65.31 70 SER A CA 1
ATOM 552 C C . SER A 1 70 ? 2.543 -10.322 -6.710 1.00 65.31 70 SER A C 1
ATOM 554 O O . SER A 1 70 ? 1.557 -10.769 -6.121 1.00 65.31 70 SER A O 1
ATOM 556 N N . PRO A 1 71 ? 2.680 -9.001 -6.923 1.00 54.69 71 PRO A N 1
ATOM 557 C CA . PRO A 1 71 ? 1.769 -8.004 -6.353 1.00 54.69 71 PRO A CA 1
ATOM 558 C C . PRO A 1 71 ? 0.308 -8.123 -6.813 1.00 54.69 71 PRO A C 1
ATOM 560 O O . PRO A 1 71 ? -0.551 -7.416 -6.295 1.00 54.69 71 PRO A O 1
ATOM 563 N N . ARG A 1 72 ? 0.029 -8.952 -7.825 1.00 59.53 72 ARG A N 1
ATOM 564 C CA . ARG A 1 72 ? -1.287 -9.092 -8.459 1.00 59.53 72 ARG A CA 1
ATOM 565 C C . ARG A 1 72 ? -2.143 -10.210 -7.853 1.00 59.53 72 ARG A C 1
ATOM 567 O O . ARG A 1 72 ? -3.345 -10.226 -8.065 1.00 59.53 72 ARG A O 1
ATOM 574 N N . ASN A 1 73 ? -1.550 -11.098 -7.059 1.00 62.84 73 ASN A N 1
ATOM 575 C CA . ASN A 1 73 ? -2.166 -12.351 -6.618 1.00 62.84 73 ASN A CA 1
ATOM 576 C C . ASN A 1 73 ? -2.905 -12.263 -5.257 1.00 62.84 73 ASN A C 1
ATOM 578 O O . ASN A 1 73 ? -2.882 -13.223 -4.493 1.00 62.84 73 ASN A O 1
ATOM 582 N N . PHE A 1 74 ? -3.568 -11.143 -4.928 1.00 63.31 74 PHE A N 1
ATOM 583 C CA . PHE A 1 74 ? -4.301 -10.976 -3.651 1.00 63.31 74 PHE A CA 1
ATOM 584 C C . PHE A 1 74 ? -5.712 -11.609 -3.623 1.00 63.31 74 PHE A C 1
ATOM 586 O O . PHE A 1 74 ? -6.310 -11.690 -2.553 1.00 63.31 74 PHE A O 1
ATOM 593 N N . ASP A 1 75 ? -6.248 -12.082 -4.751 1.00 62.69 75 ASP A N 1
ATOM 594 C CA . ASP A 1 75 ? -7.601 -12.667 -4.853 1.00 62.69 75 ASP A CA 1
ATOM 595 C C . ASP A 1 75 ? -7.905 -13.853 -3.907 1.00 62.69 75 ASP A C 1
ATOM 597 O O . ASP A 1 75 ? -9.002 -13.880 -3.340 1.00 62.69 75 ASP A O 1
ATOM 601 N N . PRO A 1 76 ? -6.972 -14.794 -3.642 1.00 71.12 76 PRO A N 1
ATOM 602 C CA . PRO A 1 76 ? -7.220 -15.933 -2.749 1.00 71.12 76 PRO A CA 1
ATOM 603 C C . PRO A 1 76 ? -7.613 -15.534 -1.321 1.00 71.12 76 PRO A C 1
ATOM 605 O O . PRO A 1 76 ? -8.327 -16.271 -0.639 1.00 71.12 76 PRO A O 1
ATOM 608 N N . LEU A 1 77 ? -7.177 -14.353 -0.868 1.00 76.38 77 LEU A N 1
ATOM 609 C CA . LEU A 1 77 ? -7.574 -13.795 0.421 1.00 76.38 77 LEU A CA 1
ATOM 610 C C . LEU A 1 77 ? -9.078 -13.553 0.487 1.00 76.38 77 LEU A C 1
ATOM 612 O O . LEU A 1 77 ? -9.709 -13.865 1.496 1.00 76.38 77 LEU A O 1
ATOM 616 N N . PHE A 1 78 ? -9.647 -12.962 -0.560 1.00 77.38 78 PHE A N 1
ATOM 617 C CA . PHE A 1 78 ? -11.050 -12.573 -0.557 1.00 77.38 78 PHE A CA 1
ATOM 618 C C . PHE A 1 78 ? -11.972 -13.783 -0.688 1.00 77.38 78 PHE A C 1
ATOM 620 O O . PHE A 1 78 ? -13.015 -13.799 -0.038 1.00 77.38 78 PHE A O 1
ATOM 627 N N . GLU A 1 79 ? -11.572 -14.815 -1.436 1.00 81.19 79 GLU A N 1
ATOM 628 C CA . GLU A 1 79 ? -12.320 -16.078 -1.499 1.00 81.19 79 GLU A CA 1
ATOM 629 C C . GLU A 1 79 ? -12.423 -16.752 -0.122 1.00 81.19 79 GLU A C 1
ATOM 631 O O . GLU A 1 79 ? -13.524 -17.069 0.324 1.00 81.19 79 GLU A O 1
ATOM 636 N N . ASP A 1 80 ? -11.313 -16.864 0.618 1.00 85.06 80 ASP A N 1
ATOM 637 C CA . ASP A 1 80 ? -11.335 -17.428 1.977 1.00 85.06 80 ASP A CA 1
ATOM 638 C C . ASP A 1 80 ? -12.205 -16.607 2.945 1.00 85.06 80 ASP A C 1
ATOM 640 O O . ASP A 1 80 ? -12.872 -17.166 3.818 1.00 85.06 80 ASP A O 1
ATOM 644 N N . VAL A 1 81 ? -12.224 -15.276 2.801 1.00 82.75 81 VAL A N 1
ATOM 645 C CA . VAL A 1 81 ? -13.102 -14.410 3.604 1.00 82.75 81 VAL A CA 1
ATOM 646 C C . VAL A 1 81 ? -14.569 -14.732 3.327 1.00 82.75 81 VAL A C 1
ATOM 648 O O . VAL A 1 81 ? -15.338 -14.844 4.284 1.00 82.75 81 VAL A O 1
ATOM 651 N N . TYR A 1 82 ? -14.959 -14.912 2.063 1.00 81.75 82 TYR A N 1
ATOM 652 C CA . TYR A 1 82 ? -16.330 -15.271 1.698 1.00 81.75 82 TYR A CA 1
ATOM 653 C C . TYR A 1 82 ? -16.734 -16.639 2.248 1.00 81.75 82 TYR A C 1
ATOM 655 O O . TYR A 1 82 ? -17.736 -16.723 2.963 1.00 81.75 82 TYR A O 1
ATOM 663 N N . ASP A 1 83 ? -15.932 -17.675 2.002 1.00 86.25 83 ASP A N 1
ATOM 664 C CA . ASP A 1 83 ? -16.222 -19.048 2.433 1.00 86.25 83 ASP A CA 1
ATOM 665 C C . ASP A 1 83 ? -16.399 -19.142 3.954 1.00 86.25 83 ASP A C 1
ATOM 667 O O . ASP A 1 83 ? -17.295 -19.815 4.473 1.00 86.25 83 ASP A O 1
ATOM 671 N N . TRP A 1 84 ? -15.544 -18.449 4.710 1.00 88.75 84 TRP A N 1
ATOM 672 C CA . TRP A 1 84 ? -15.581 -18.512 6.170 1.00 88.75 84 TRP A CA 1
ATOM 673 C C . TRP A 1 84 ? -16.722 -17.685 6.748 1.00 88.75 84 TRP A C 1
ATOM 675 O O . TRP A 1 84 ? -17.286 -18.066 7.775 1.00 88.75 84 TRP A O 1
ATOM 685 N N . CYS A 1 85 ? -17.083 -16.579 6.096 1.00 84.38 85 CYS A N 1
ATOM 686 C CA . CYS A 1 85 ? -18.257 -15.800 6.467 1.00 84.38 85 CYS A CA 1
ATOM 687 C C . CYS A 1 85 ? -19.549 -16.586 6.203 1.00 84.38 85 CYS A C 1
ATOM 689 O O . CYS A 1 85 ? -20.405 -16.632 7.086 1.00 84.38 85 CYS A O 1
ATOM 691 N N . GLU A 1 86 ? -19.657 -17.287 5.069 1.00 85.38 86 GLU A N 1
ATOM 692 C CA . GLU A 1 86 ? -20.790 -18.174 4.774 1.00 85.38 86 GLU A CA 1
ATOM 693 C C . GLU A 1 86 ? -20.900 -19.304 5.809 1.00 85.38 86 GLU A C 1
ATOM 695 O O . GLU A 1 86 ? -21.965 -19.516 6.393 1.00 85.38 86 GLU A O 1
ATOM 700 N N . ALA A 1 87 ? -19.788 -19.975 6.127 1.00 87.19 87 ALA A N 1
ATOM 701 C CA . ALA A 1 87 ? -19.757 -21.045 7.128 1.00 87.19 87 ALA A CA 1
ATOM 702 C C . ALA A 1 87 ? -20.158 -20.579 8.543 1.00 87.19 87 ALA A C 1
ATOM 704 O O . ALA A 1 87 ? -20.632 -21.377 9.354 1.00 87.19 87 ALA A O 1
ATOM 705 N N . GLN A 1 88 ? -19.967 -19.295 8.849 1.00 85.50 88 GLN A N 1
ATOM 706 C CA . GLN A 1 88 ? -20.356 -18.667 10.114 1.00 85.50 88 GLN A CA 1
ATOM 707 C C . GLN A 1 88 ? -21.777 -18.085 10.095 1.00 85.50 88 GLN A C 1
ATOM 709 O O . GLN A 1 88 ? -22.243 -17.609 11.131 1.00 85.50 88 GLN A O 1
ATOM 714 N N . GLY A 1 89 ? -22.466 -18.126 8.951 1.00 84.19 89 GLY A N 1
ATOM 715 C CA . GLY A 1 89 ? -23.791 -17.533 8.777 1.00 84.19 89 GLY A CA 1
ATOM 716 C C . GLY A 1 89 ? -23.785 -16.001 8.749 1.00 84.19 89 GLY A C 1
ATOM 717 O O . GLY A 1 89 ? -24.773 -15.392 9.152 1.00 84.19 89 GLY A O 1
ATOM 718 N N . LEU A 1 90 ? -22.681 -15.375 8.323 1.00 82.88 90 LEU A N 1
ATOM 719 C CA . LEU A 1 90 ? -22.579 -13.923 8.148 1.00 82.88 90 LEU A CA 1
ATOM 720 C C . LEU A 1 90 ? -23.150 -13.520 6.783 1.00 82.88 90 LEU A C 1
ATOM 722 O O . LEU A 1 90 ? -22.690 -14.000 5.748 1.00 82.88 90 LEU A O 1
ATOM 726 N N . ASP A 1 91 ? -24.133 -12.620 6.775 1.00 74.75 91 ASP A N 1
ATOM 727 C CA . ASP A 1 91 ? -24.864 -12.239 5.558 1.00 74.75 91 ASP A CA 1
ATOM 728 C C . ASP A 1 91 ? -24.207 -11.031 4.861 1.00 74.75 91 ASP A C 1
ATOM 730 O O . ASP A 1 91 ? -24.666 -9.885 4.965 1.00 74.75 91 ASP A O 1
ATOM 734 N N . LEU A 1 92 ? -23.077 -11.293 4.193 1.00 76.38 92 LEU A N 1
ATOM 735 C CA . LEU A 1 92 ? -22.350 -10.304 3.390 1.00 76.38 92 LEU A CA 1
ATOM 736 C C . LEU A 1 92 ? -23.099 -10.006 2.082 1.00 76.38 92 LEU A C 1
ATOM 738 O O . LEU A 1 92 ? -23.549 -10.917 1.390 1.00 76.38 92 LEU A O 1
ATOM 742 N N . ASP A 1 93 ? -23.206 -8.727 1.725 1.00 69.75 93 ASP A N 1
ATOM 743 C CA . ASP A 1 93 ? -23.898 -8.280 0.511 1.00 69.75 93 ASP A CA 1
ATOM 744 C C . ASP A 1 93 ? -22.924 -7.967 -0.631 1.00 69.75 93 ASP A C 1
ATOM 746 O O . ASP A 1 93 ? -23.071 -8.468 -1.743 1.00 69.75 93 ASP A O 1
ATOM 750 N N . THR A 1 94 ? -21.908 -7.143 -0.366 1.00 63.56 94 THR A N 1
ATOM 751 C CA . THR A 1 94 ? -20.945 -6.698 -1.385 1.00 63.56 94 THR A CA 1
ATOM 752 C C . THR A 1 94 ? -19.574 -6.411 -0.786 1.00 63.56 94 THR A C 1
ATOM 754 O O . THR A 1 94 ? -19.474 -5.934 0.343 1.00 63.56 94 THR A O 1
ATOM 757 N N . LEU A 1 95 ? -18.525 -6.661 -1.575 1.00 67.69 95 LEU A N 1
ATOM 758 C CA . LEU A 1 95 ? -17.138 -6.288 -1.298 1.00 67.69 95 LEU A CA 1
ATOM 759 C C . LEU A 1 95 ? -16.632 -5.414 -2.445 1.00 67.69 95 LEU A C 1
ATOM 761 O O . LEU A 1 95 ? -16.725 -5.807 -3.609 1.00 67.69 95 LEU A O 1
ATOM 765 N N . ILE A 1 96 ? -16.130 -4.226 -2.120 1.00 62.44 96 ILE A N 1
ATOM 766 C CA . ILE A 1 96 ? -15.716 -3.207 -3.089 1.00 62.44 96 ILE A CA 1
ATOM 767 C C . ILE A 1 96 ? -14.331 -2.682 -2.689 1.00 62.44 96 ILE A C 1
ATOM 769 O O . ILE A 1 96 ? -14.032 -2.522 -1.507 1.00 62.44 96 ILE A O 1
ATOM 773 N N . HIS A 1 97 ? -13.456 -2.455 -3.671 1.00 43.59 97 HIS A N 1
ATOM 774 C CA . HIS A 1 97 ? -12.190 -1.752 -3.450 1.00 43.59 97 HIS A CA 1
ATOM 775 C C . HIS A 1 97 ? -12.451 -0.245 -3.338 1.00 43.59 97 HIS A C 1
ATOM 777 O O . HIS A 1 97 ? -13.092 0.337 -4.212 1.00 43.59 97 HIS A O 1
ATOM 783 N N . GLU A 1 98 ? -11.913 0.381 -2.296 1.00 51.81 98 GLU A N 1
ATOM 784 C CA . GLU A 1 98 ? -12.130 1.791 -1.960 1.00 51.81 98 GLU A CA 1
ATOM 785 C C . GLU A 1 98 ? -11.062 2.727 -2.550 1.00 51.81 98 GLU A C 1
ATOM 787 O O . GLU A 1 98 ? -10.190 2.316 -3.314 1.00 51.81 98 GLU A O 1
ATOM 792 N N . ASP A 1 99 ? -11.132 4.019 -2.219 1.00 35.31 99 ASP A N 1
ATOM 793 C CA . ASP A 1 99 ? -10.200 5.049 -2.716 1.00 35.31 99 ASP A CA 1
ATOM 794 C C . ASP A 1 99 ? -8.740 4.817 -2.264 1.00 35.31 99 ASP A C 1
ATOM 796 O O . ASP A 1 99 ? -7.783 5.183 -2.952 1.00 35.31 99 ASP A O 1
ATOM 800 N N . GLY A 1 100 ? -8.543 4.177 -1.107 1.00 36.69 100 GLY A N 1
ATOM 801 C CA . GLY A 1 100 ? -7.225 3.835 -0.582 1.00 36.69 100 GLY A CA 1
ATOM 802 C C . GLY A 1 100 ? -6.647 2.559 -1.206 1.00 36.69 100 GLY A C 1
ATOM 803 O O . GLY A 1 100 ? -7.366 1.580 -1.398 1.00 36.69 100 GLY A O 1
ATOM 804 N N . PRO A 1 101 ? -5.331 2.489 -1.471 1.00 41.06 101 PRO A N 1
ATOM 805 C CA . PRO A 1 101 ? -4.742 1.253 -1.969 1.00 41.06 101 PRO A CA 1
ATOM 806 C C . PRO A 1 101 ? -4.848 0.138 -0.909 1.00 41.06 101 PRO A C 1
ATOM 808 O O . PRO A 1 101 ? -4.521 0.359 0.258 1.00 41.06 101 PRO A O 1
ATOM 811 N N . ALA A 1 102 ? -5.326 -1.044 -1.314 1.00 51.53 102 ALA A N 1
ATOM 812 C CA . ALA A 1 102 ? -5.665 -2.163 -0.418 1.00 51.53 102 ALA A CA 1
ATOM 813 C C . ALA A 1 102 ? -6.697 -1.811 0.680 1.00 51.53 102 ALA A C 1
ATOM 815 O O . ALA A 1 102 ? -6.807 -2.513 1.689 1.00 51.53 102 ALA A O 1
ATOM 816 N N . GLN A 1 103 ? -7.455 -0.726 0.496 1.00 53.97 103 GLN A N 1
ATOM 817 C CA . GLN A 1 103 ? -8.607 -0.388 1.320 1.00 53.97 103 GLN A CA 1
ATOM 818 C C . GLN A 1 103 ? -9.843 -1.044 0.711 1.00 53.97 103 GLN A C 1
ATOM 820 O O . GLN A 1 103 ? -10.107 -0.897 -0.479 1.00 53.97 103 GLN A O 1
ATOM 825 N N . MET A 1 104 ? -10.606 -1.752 1.538 1.00 67.81 104 MET A N 1
ATOM 826 C CA . MET A 1 104 ? -11.784 -2.494 1.098 1.00 67.81 104 MET A CA 1
ATOM 827 C C . MET A 1 104 ? -12.998 -2.077 1.925 1.00 67.81 104 MET A C 1
ATOM 829 O O . MET A 1 104 ? -12.892 -1.926 3.146 1.00 67.81 104 MET A O 1
ATOM 833 N N . GLU A 1 105 ? -14.142 -1.933 1.268 1.00 66.94 105 GLU A N 1
ATOM 834 C CA . GLU A 1 105 ? -15.457 -1.790 1.885 1.00 66.94 105 GLU A CA 1
ATOM 835 C C . GLU A 1 105 ? -16.213 -3.111 1.772 1.00 66.94 105 GLU A C 1
ATOM 837 O O . GLU A 1 105 ? -16.212 -3.762 0.725 1.00 66.94 105 GLU A O 1
ATOM 842 N N . ILE A 1 106 ? -16.845 -3.519 2.873 1.00 71.50 106 ILE A N 1
ATOM 843 C CA . ILE A 1 106 ? -17.663 -4.728 2.942 1.00 71.50 106 ILE A CA 1
ATOM 844 C C . ILE A 1 106 ? -19.004 -4.366 3.573 1.00 71.50 106 ILE A C 1
ATOM 846 O O . ILE A 1 106 ? -19.056 -3.850 4.693 1.00 71.50 106 ILE A O 1
ATOM 850 N N . ASN A 1 107 ? -20.077 -4.657 2.843 1.00 73.25 107 ASN A N 1
ATOM 851 C CA . ASN A 1 107 ? -21.453 -4.345 3.206 1.00 73.25 107 ASN A CA 1
ATOM 852 C C . ASN A 1 107 ? -22.188 -5.588 3.724 1.00 73.25 107 ASN A C 1
ATOM 854 O O . ASN A 1 107 ? -21.976 -6.696 3.236 1.00 73.25 107 ASN A O 1
ATOM 858 N N . PHE A 1 108 ? -23.074 -5.390 4.703 1.00 70.69 108 PHE A N 1
ATOM 859 C CA . PHE A 1 108 ? -23.946 -6.424 5.274 1.00 70.69 108 PHE A CA 1
ATOM 860 C C . PHE A 1 108 ? -25.393 -6.169 4.863 1.00 70.69 108 PHE A C 1
ATOM 862 O O . PHE A 1 108 ? -25.810 -5.011 4.747 1.00 70.69 108 PHE A O 1
ATOM 869 N N . ARG A 1 109 ? -26.190 -7.232 4.716 1.00 74.56 109 ARG A N 1
ATOM 870 C CA . ARG A 1 109 ? -27.637 -7.070 4.527 1.00 74.56 109 ARG A CA 1
ATOM 871 C C . ARG A 1 109 ? -28.279 -6.462 5.771 1.00 74.56 109 ARG A C 1
ATOM 873 O O . ARG A 1 109 ? -27.939 -6.795 6.900 1.00 74.56 109 ARG A O 1
ATOM 880 N N . HIS A 1 110 ? -29.232 -5.559 5.573 1.00 61.12 110 HIS A N 1
ATOM 881 C CA . HIS A 1 110 ? -29.949 -4.911 6.671 1.00 61.12 110 HIS A CA 1
ATOM 882 C C . HIS A 1 110 ? -30.812 -5.915 7.463 1.00 61.12 110 HIS A C 1
ATOM 884 O O . HIS A 1 110 ? -31.490 -6.766 6.883 1.00 61.12 110 HIS A O 1
ATOM 890 N N . GLY A 1 111 ? -30.846 -5.777 8.789 1.00 70.69 111 GLY A N 1
ATOM 891 C CA . GLY A 1 111 ? -31.492 -6.726 9.697 1.00 70.69 111 GLY A CA 1
ATOM 892 C C . GLY A 1 111 ? -31.663 -6.168 11.110 1.00 70.69 111 GLY A C 1
ATOM 893 O O . GLY A 1 111 ? -31.649 -4.950 11.306 1.00 70.69 111 GLY A O 1
ATOM 894 N N . ASP A 1 112 ? -31.844 -7.057 12.088 1.00 74.94 112 ASP A N 1
ATOM 895 C CA . ASP A 1 112 ? -31.922 -6.670 13.499 1.00 74.94 112 ASP A CA 1
ATOM 896 C C . ASP A 1 112 ? -30.600 -6.048 13.976 1.00 74.94 112 ASP A C 1
ATOM 898 O O . ASP A 1 112 ? -29.510 -6.514 13.649 1.00 74.94 112 ASP A O 1
ATOM 902 N N . ALA A 1 113 ? -30.695 -4.964 14.745 1.00 47.78 113 ALA A N 1
ATOM 903 C CA . ALA A 1 113 ? -29.530 -4.178 15.130 1.00 47.78 113 ALA A CA 1
ATOM 904 C C . ALA A 1 113 ? -28.578 -4.926 16.079 1.00 47.78 113 ALA A C 1
ATOM 906 O O . ALA A 1 113 ? -27.369 -4.690 16.024 1.00 47.78 113 ALA A O 1
ATOM 907 N N . LEU A 1 114 ? -29.103 -5.793 16.952 1.00 57.03 114 LEU A N 1
ATOM 908 C CA . LEU A 1 114 ? -28.282 -6.568 17.879 1.00 57.03 114 LEU A CA 1
ATOM 909 C C . LEU A 1 114 ? -27.580 -7.704 17.132 1.00 57.03 114 LEU A C 1
ATOM 911 O O . LEU A 1 114 ? -26.363 -7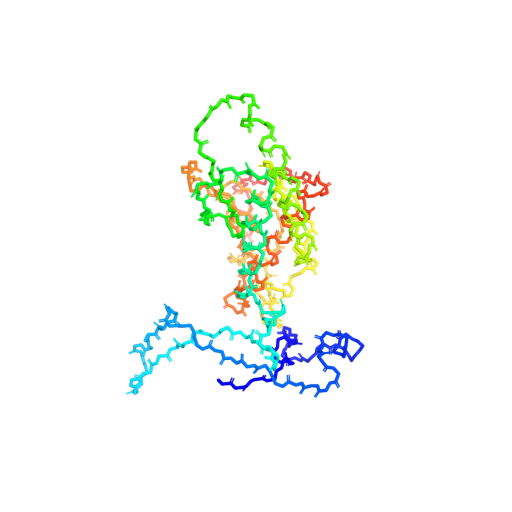.846 17.253 1.00 57.03 114 LEU A O 1
ATOM 915 N N . ASP A 1 115 ? -28.317 -8.412 16.276 1.00 65.94 115 ASP A N 1
ATOM 916 C CA . ASP A 1 115 ? -27.761 -9.477 15.435 1.00 65.94 115 ASP A CA 1
ATOM 917 C C . ASP A 1 115 ? -26.664 -8.944 14.496 1.00 65.94 115 ASP A C 1
ATOM 919 O O . ASP A 1 115 ? -25.624 -9.578 14.319 1.00 65.94 115 ASP A O 1
ATOM 923 N N . LEU A 1 116 ? -26.843 -7.750 13.921 1.00 52.12 116 LEU A N 1
ATOM 924 C CA . LEU A 1 116 ? -25.828 -7.116 13.071 1.00 52.12 116 LEU A CA 1
ATOM 925 C C . LEU A 1 116 ? -24.562 -6.720 13.839 1.00 52.12 116 LEU A C 1
ATOM 927 O O . LEU A 1 116 ? -23.453 -6.841 13.314 1.00 52.12 116 LEU A O 1
ATOM 931 N N . ALA A 1 117 ? -24.693 -6.249 15.079 1.00 46.16 117 ALA A N 1
ATOM 932 C CA . ALA A 1 117 ? -23.539 -5.891 15.901 1.00 46.16 117 ALA A CA 1
ATOM 933 C C . ALA A 1 117 ? -22.679 -7.121 16.245 1.00 46.16 117 ALA A C 1
ATOM 935 O O . ALA A 1 117 ? -21.440 -7.054 16.205 1.00 46.16 117 ALA A O 1
ATOM 936 N N . ASP A 1 118 ? -23.330 -8.251 16.522 1.00 62.31 118 ASP A N 1
ATOM 937 C CA . ASP A 1 118 ? -22.663 -9.532 16.746 1.00 62.31 118 ASP A CA 1
ATOM 938 C C . ASP A 1 118 ? -21.961 -10.011 15.467 1.00 62.31 118 ASP A C 1
ATOM 940 O O . ASP A 1 118 ? -20.771 -10.345 15.505 1.00 62.31 118 ASP A O 1
ATOM 944 N N . GLN A 1 119 ? -22.631 -9.925 14.313 1.00 72.69 119 GLN A N 1
ATOM 945 C CA . GLN A 1 119 ? -22.049 -10.262 13.009 1.00 72.69 119 GLN A CA 1
ATOM 946 C C . GLN A 1 119 ? -20.795 -9.439 12.687 1.00 72.69 119 GLN A C 1
ATOM 948 O O . GLN A 1 119 ? -19.772 -10.007 12.310 1.00 72.69 119 GLN A O 1
ATOM 953 N N . ILE A 1 120 ? -20.814 -8.119 12.903 1.00 64.00 120 ILE A N 1
ATOM 954 C CA . ILE A 1 120 ? -19.645 -7.247 12.677 1.00 64.00 120 ILE A CA 1
ATOM 955 C C . ILE A 1 120 ? -18.468 -7.654 13.573 1.00 64.00 120 ILE A C 1
ATOM 957 O O . ILE A 1 120 ? -17.304 -7.591 13.166 1.00 64.00 120 ILE A O 1
ATOM 961 N N . THR A 1 121 ? -18.750 -8.063 14.809 1.00 65.62 121 THR A N 1
ATOM 962 C CA . THR A 1 121 ? -17.716 -8.479 15.762 1.00 65.62 121 THR A CA 1
ATOM 963 C C . THR A 1 121 ? -17.050 -9.780 15.322 1.00 65.62 121 THR A C 1
ATOM 965 O O . THR A 1 121 ? -15.819 -9.874 15.334 1.00 65.62 121 THR A O 1
ATOM 968 N N . VAL A 1 122 ? -17.847 -10.759 14.889 1.00 73.25 122 VAL A N 1
ATOM 969 C CA . VAL A 1 122 ? -17.356 -12.035 14.351 1.00 73.25 122 VAL A CA 1
ATOM 970 C C . VAL A 1 122 ? -16.590 -11.805 13.049 1.00 73.25 122 VAL A C 1
ATOM 972 O O . VAL A 1 122 ? -15.447 -12.242 12.932 1.00 73.25 122 VAL A O 1
ATOM 975 N N . PHE A 1 123 ? -17.144 -11.016 12.130 1.00 77.94 123 PHE A N 1
ATOM 976 C CA . PHE A 1 123 ? -16.521 -10.669 10.855 1.00 77.94 123 PHE A CA 1
ATOM 977 C C . PHE A 1 123 ? -15.118 -10.074 11.015 1.00 77.94 123 PHE A C 1
ATOM 979 O O . PHE A 1 123 ? -14.170 -10.527 10.376 1.00 77.94 123 PHE A O 1
ATOM 986 N N . LYS A 1 124 ? -14.938 -9.098 11.918 1.00 64.38 124 LYS A N 1
ATOM 987 C CA . LYS A 1 124 ? -13.616 -8.490 12.169 1.00 64.38 124 LYS A CA 1
ATOM 988 C C . LYS A 1 124 ? -12.573 -9.510 12.612 1.00 64.38 124 LYS A C 1
ATOM 990 O O . LYS A 1 124 ? -11.382 -9.311 12.371 1.00 64.38 124 LYS A O 1
ATOM 995 N N . ARG A 1 125 ? -12.996 -10.571 13.300 1.00 72.81 125 ARG A N 1
ATOM 996 C CA . ARG A 1 125 ? -12.117 -11.673 13.689 1.00 72.81 125 ARG A CA 1
ATOM 997 C C . ARG A 1 125 ? -11.823 -12.564 12.489 1.00 72.81 125 ARG A C 1
ATOM 999 O O . ARG A 1 125 ? -10.655 -12.790 12.206 1.00 72.81 125 ARG A O 1
ATOM 1006 N N . THR A 1 126 ? -12.846 -12.978 11.753 1.00 80.81 126 THR A N 1
ATOM 1007 C CA . THR A 1 126 ? -12.722 -13.823 10.555 1.00 80.81 126 THR A CA 1
ATOM 1008 C C . THR A 1 126 ? -11.821 -13.197 9.499 1.00 80.81 126 THR A C 1
ATOM 1010 O O . THR A 1 126 ? -10.898 -13.851 9.031 1.00 80.81 126 THR A O 1
ATOM 1013 N N . MET A 1 127 ? -11.982 -11.903 9.220 1.00 77.12 127 MET A N 1
ATOM 1014 C CA . MET A 1 127 ? -11.124 -11.162 8.293 1.00 77.12 127 MET A CA 1
ATOM 1015 C C . MET A 1 127 ? -9.659 -11.129 8.748 1.00 77.12 127 MET A C 1
ATOM 1017 O O . MET A 1 127 ? -8.752 -11.200 7.925 1.00 77.12 127 MET A O 1
ATOM 1021 N N . ARG A 1 128 ? -9.399 -11.024 10.059 1.00 75.25 128 ARG A N 1
ATOM 1022 C CA . ARG A 1 128 ? -8.028 -11.075 10.592 1.00 75.25 128 ARG A CA 1
ATOM 1023 C C . ARG A 1 128 ? -7.426 -12.468 10.475 1.00 75.25 128 ARG A C 1
ATOM 1025 O O . ARG A 1 128 ? -6.262 -12.563 10.119 1.00 75.25 128 ARG A O 1
ATOM 1032 N N . GLU A 1 129 ? -8.194 -13.517 10.753 1.00 82.19 129 GLU A N 1
ATOM 1033 C CA . GLU A 1 129 ? -7.727 -14.901 10.604 1.00 82.19 129 GLU A CA 1
ATOM 1034 C C . GLU A 1 129 ? -7.468 -15.250 9.131 1.00 82.19 129 GLU A C 1
ATOM 1036 O O . GLU A 1 129 ? -6.449 -15.860 8.817 1.00 82.19 129 GLU A O 1
ATOM 1041 N N . ALA A 1 130 ? -8.341 -14.816 8.215 1.00 81.56 130 ALA A N 1
ATOM 1042 C CA . ALA A 1 130 ? -8.141 -15.003 6.780 1.00 81.56 130 ALA A CA 1
ATOM 1043 C C . ALA A 1 130 ? -6.903 -14.230 6.313 1.00 81.56 130 ALA A C 1
ATOM 1045 O O . ALA A 1 130 ? -6.023 -14.798 5.677 1.00 81.56 130 ALA A O 1
ATOM 1046 N N . ALA A 1 131 ? -6.760 -12.969 6.730 1.00 73.50 131 ALA A N 1
ATOM 1047 C CA . ALA A 1 131 ? -5.559 -12.188 6.461 1.00 73.50 131 ALA A CA 1
ATOM 1048 C C . ALA A 1 131 ? -4.285 -12.896 6.954 1.00 73.50 131 ALA A C 1
ATOM 1050 O O . ALA A 1 131 ? -3.330 -13.027 6.192 1.00 73.50 131 ALA A O 1
ATOM 1051 N N . LEU A 1 132 ? -4.294 -13.422 8.184 1.00 77.12 132 LEU A N 1
ATOM 1052 C CA . LEU A 1 132 ? -3.167 -14.166 8.752 1.00 77.12 132 LEU A CA 1
ATOM 1053 C C . LEU A 1 132 ? -2.826 -15.427 7.949 1.00 77.12 132 LEU A C 1
ATOM 1055 O O . LEU A 1 132 ? -1.645 -15.701 7.752 1.00 77.12 132 LEU A O 1
ATOM 1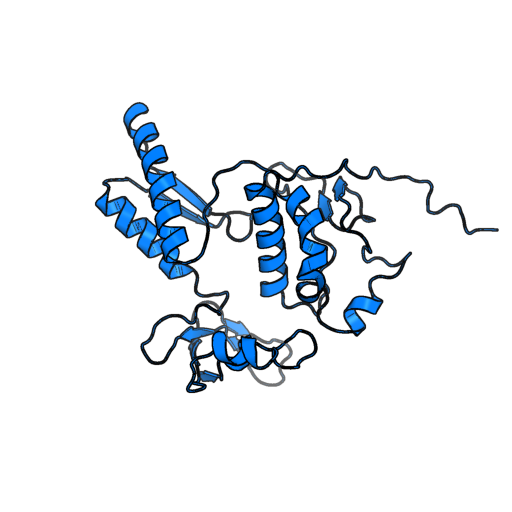059 N N . LYS A 1 133 ? -3.827 -16.171 7.459 1.00 82.81 133 LYS A N 1
ATOM 1060 C CA . LYS A 1 133 ? -3.613 -17.345 6.593 1.00 82.81 133 LYS A CA 1
ATOM 1061 C C . LYS A 1 133 ? -2.853 -16.985 5.311 1.00 82.81 133 LYS A C 1
ATOM 1063 O O . LYS A 1 133 ? -2.044 -17.783 4.855 1.00 82.81 133 LYS A O 1
ATOM 1068 N N . HIS A 1 134 ? -3.086 -15.789 4.776 1.00 74.69 134 HIS A N 1
ATOM 1069 C CA . HIS A 1 134 ? -2.442 -15.266 3.564 1.00 74.69 134 HIS A CA 1
ATOM 1070 C C . HIS A 1 134 ? -1.218 -14.386 3.853 1.00 74.69 134 HIS A C 1
ATOM 1072 O O . HIS A 1 134 ? -0.811 -13.604 2.999 1.00 74.69 134 HIS A O 1
ATOM 1078 N N . ASN A 1 135 ? -0.639 -14.461 5.059 1.00 68.19 135 ASN A N 1
ATOM 1079 C CA . ASN A 1 135 ? 0.514 -13.648 5.474 1.00 68.19 135 ASN A CA 1
ATOM 1080 C C . ASN A 1 135 ? 0.318 -12.122 5.330 1.00 68.19 135 ASN A C 1
ATOM 1082 O O . ASN A 1 135 ? 1.281 -11.359 5.228 1.00 68.19 135 ASN A O 1
ATOM 1086 N N . VAL A 1 136 ? -0.926 -11.649 5.382 1.00 60.47 136 VAL A N 1
ATOM 1087 C CA . VAL A 1 136 ? -1.283 -10.225 5.384 1.00 60.47 136 VAL A CA 1
ATOM 1088 C C . VAL A 1 136 ? -1.994 -9.866 6.686 1.00 60.47 136 VAL A C 1
ATOM 1090 O O . VAL A 1 136 ? -2.276 -10.712 7.532 1.00 60.47 136 VAL A O 1
ATOM 1093 N N . THR A 1 137 ? -2.263 -8.585 6.932 1.00 60.31 137 THR A N 1
ATOM 1094 C CA . THR A 1 137 ? -2.978 -8.192 8.151 1.00 60.31 137 THR A CA 1
ATOM 1095 C C . THR A 1 137 ? -4.084 -7.193 7.861 1.00 60.31 137 THR A C 1
ATOM 1097 O O . THR A 1 137 ? -3.851 -6.128 7.296 1.00 60.31 137 THR A O 1
ATOM 1100 N N . ALA A 1 138 ? -5.296 -7.527 8.302 1.00 62.81 138 ALA A N 1
ATOM 1101 C CA . ALA A 1 138 ? -6.462 -6.664 8.192 1.00 62.81 138 ALA A CA 1
ATOM 1102 C C . ALA A 1 138 ? -6.568 -5.699 9.388 1.00 62.81 138 ALA A C 1
ATOM 1104 O O . ALA A 1 138 ? -6.550 -6.115 10.553 1.00 62.81 138 ALA A O 1
ATOM 1105 N N . THR A 1 139 ? -6.740 -4.403 9.108 1.00 59.19 139 THR A N 1
ATOM 1106 C CA . THR A 1 139 ? -6.959 -3.357 10.121 1.00 59.19 139 THR A CA 1
ATOM 1107 C C . THR A 1 139 ? -8.311 -2.672 9.944 1.00 59.19 139 THR A C 1
ATOM 1109 O O . THR A 1 139 ? -8.766 -2.442 8.832 1.00 59.19 139 THR A O 1
ATOM 1112 N N . PHE A 1 140 ? -8.941 -2.330 11.070 1.00 59.84 140 PHE A N 1
ATOM 1113 C CA . PHE A 1 140 ? -10.243 -1.651 11.147 1.00 59.84 140 PHE A CA 1
ATOM 1114 C C . PHE A 1 140 ? -10.141 -0.310 11.893 1.00 59.84 140 PHE A C 1
ATOM 1116 O O . PHE A 1 140 ? -11.119 0.167 12.468 1.00 59.84 140 PHE A O 1
ATOM 1123 N N . MET A 1 141 ? -8.931 0.249 11.995 1.00 46.09 141 MET A N 1
ATOM 1124 C CA . MET A 1 141 ? -8.672 1.481 12.745 1.00 46.09 141 MET A CA 1
ATOM 1125 C C . MET A 1 141 ? -8.808 2.733 11.872 1.00 46.09 141 MET A C 1
ATOM 1127 O O . MET A 1 141 ? -8.484 2.708 10.692 1.00 46.09 141 MET A O 1
ATOM 1131 N N . ALA A 1 142 ? -9.215 3.854 12.478 1.00 43.47 142 ALA A N 1
ATOM 1132 C CA . ALA A 1 142 ? -9.553 5.091 11.764 1.00 43.47 142 ALA A CA 1
ATOM 1133 C C . ALA A 1 142 ? -8.356 6.007 11.377 1.00 43.47 142 ALA A C 1
ATOM 1135 O O . ALA A 1 142 ? -8.521 6.875 10.525 1.00 43.47 142 ALA A O 1
ATOM 1136 N N . LYS A 1 143 ? -7.177 5.875 12.016 1.00 49.56 143 LYS A N 1
ATOM 1137 C CA . LYS A 1 143 ? -5.866 6.560 11.762 1.00 49.56 143 LYS A CA 1
ATOM 1138 C C . LYS A 1 143 ? -4.896 6.181 12.912 1.00 49.56 143 LYS A C 1
ATOM 1140 O O . LYS A 1 143 ? -5.432 5.785 13.949 1.00 49.56 143 LYS A O 1
ATOM 1145 N N . PRO A 1 144 ? -3.538 6.291 12.827 1.00 56.72 144 PRO A N 1
ATOM 1146 C CA . PRO A 1 144 ? -2.729 7.254 12.049 1.00 56.72 144 PRO A CA 1
ATOM 1147 C C . PRO A 1 144 ? -1.800 6.678 10.950 1.00 56.72 144 PRO A C 1
ATOM 1149 O O . PRO A 1 144 ? -0.732 6.137 11.218 1.00 56.72 144 PRO A O 1
ATOM 1152 N N . HIS A 1 145 ? -2.141 6.923 9.683 1.00 73.75 145 HIS A N 1
ATOM 1153 C CA . HIS A 1 145 ? -1.311 6.549 8.526 1.00 73.75 145 HIS A CA 1
ATOM 1154 C C . HIS A 1 145 ? -0.024 7.398 8.394 1.00 73.75 145 HIS A C 1
ATOM 1156 O O . HIS A 1 145 ? 1.038 6.890 8.049 1.00 73.75 145 HIS A O 1
ATOM 1162 N N . ILE A 1 146 ? -0.078 8.705 8.691 1.00 85.12 146 ILE A N 1
ATOM 1163 C CA . ILE A 1 146 ? 1.051 9.624 8.438 1.00 85.12 146 ILE A CA 1
ATOM 1164 C C . ILE A 1 146 ? 2.260 9.320 9.335 1.00 85.12 146 ILE A C 1
ATOM 1166 O O . ILE A 1 146 ? 3.377 9.289 8.832 1.00 85.12 146 ILE A O 1
ATOM 1170 N N . GLY A 1 147 ? 2.071 9.042 10.630 1.00 85.88 147 GLY A N 1
ATOM 1171 C CA . GLY A 1 147 ? 3.199 8.786 11.540 1.00 85.88 147 GLY A CA 1
ATOM 1172 C C . GLY A 1 147 ? 4.030 7.562 11.138 1.00 85.88 147 GLY A C 1
ATOM 1173 O O . GLY A 1 147 ? 5.255 7.567 11.263 1.00 85.88 147 GLY A O 1
ATOM 1174 N N . GLY A 1 148 ? 3.378 6.556 10.551 1.00 88.25 148 GLY A N 1
ATOM 1175 C CA . GLY A 1 148 ? 4.041 5.401 9.951 1.00 88.25 148 GLY A CA 1
ATOM 1176 C C . GLY A 1 148 ? 4.904 5.748 8.753 1.00 88.25 148 GLY A C 1
ATOM 1177 O O . GLY A 1 148 ? 6.078 5.383 8.715 1.00 88.25 148 GLY A O 1
ATOM 1178 N N . LEU A 1 149 ? 4.351 6.520 7.814 1.00 88.38 149 LEU A N 1
ATOM 1179 C CA . LEU A 1 149 ? 5.105 7.036 6.671 1.00 88.38 149 LEU A CA 1
ATOM 1180 C C . LEU A 1 149 ? 6.373 7.767 7.133 1.00 88.38 149 LEU A C 1
ATOM 1182 O O . LEU A 1 149 ? 7.458 7.463 6.647 1.00 88.38 149 LEU A O 1
ATOM 1186 N N . GLN A 1 150 ? 6.267 8.662 8.120 1.00 92.06 150 G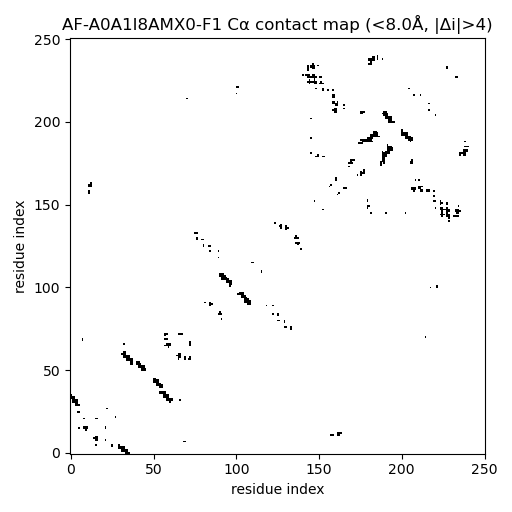LN A N 1
ATOM 1187 C CA . GLN A 1 150 ? 7.423 9.415 8.625 1.00 92.06 150 GLN A CA 1
ATOM 1188 C C . GLN A 1 150 ? 8.510 8.509 9.219 1.00 92.06 150 GLN A C 1
ATOM 1190 O O . GLN A 1 150 ? 9.698 8.740 8.998 1.00 92.06 150 GLN A O 1
ATOM 1195 N N . LYS A 1 151 ? 8.125 7.466 9.961 1.00 91.06 151 LYS A N 1
ATOM 1196 C CA . LYS A 1 151 ? 9.083 6.557 10.605 1.00 91.06 151 LYS A CA 1
ATOM 1197 C C . LYS A 1 151 ? 9.726 5.574 9.630 1.00 91.06 151 LYS A C 1
ATOM 1199 O O . LYS A 1 151 ? 10.910 5.263 9.776 1.00 91.06 151 LYS A O 1
ATOM 1204 N N . TYR A 1 152 ? 8.951 5.040 8.689 1.00 91.56 152 TYR A N 1
ATOM 1205 C CA . TYR A 1 152 ? 9.342 3.856 7.923 1.00 91.56 152 TYR A CA 1
ATOM 1206 C C . TYR A 1 152 ? 9.829 4.151 6.510 1.00 91.56 152 TYR A C 1
ATOM 1208 O O . TYR A 1 152 ? 10.717 3.436 6.048 1.00 91.56 152 TYR A O 1
ATOM 1216 N N . ILE A 1 153 ? 9.374 5.232 5.864 1.00 91.19 153 ILE A N 1
ATOM 1217 C CA . ILE A 1 153 ? 9.859 5.618 4.527 1.00 91.19 153 ILE A CA 1
ATOM 1218 C C . ILE A 1 153 ? 11.390 5.684 4.452 1.00 91.19 153 ILE A C 1
ATOM 1220 O O . ILE A 1 153 ? 11.936 5.136 3.496 1.00 91.19 153 ILE A O 1
ATOM 1224 N N . PRO A 1 154 ? 12.121 6.274 5.423 1.00 90.50 154 PRO A N 1
ATOM 1225 C CA . PRO A 1 154 ? 13.582 6.315 5.350 1.00 90.50 154 PRO A CA 1
ATOM 1226 C C . PRO A 1 154 ? 14.233 4.926 5.290 1.00 90.50 154 PRO A C 1
ATOM 1228 O O . PRO A 1 154 ? 15.317 4.787 4.732 1.00 90.50 154 PRO A O 1
ATOM 1231 N N . LYS A 1 155 ? 13.574 3.895 5.837 1.00 89.25 155 LYS A N 1
ATOM 1232 C CA . LYS A 1 155 ? 14.071 2.510 5.857 1.00 89.25 155 LYS A CA 1
ATOM 1233 C C . LYS A 1 155 ? 13.827 1.763 4.550 1.00 89.25 155 LYS A C 1
ATOM 1235 O O . LYS A 1 155 ? 14.532 0.806 4.263 1.00 89.25 155 LYS A O 1
ATOM 1240 N N . VAL A 1 156 ? 12.838 2.197 3.773 1.00 87.56 156 VAL A N 1
ATOM 1241 C CA . VAL A 1 156 ? 12.460 1.592 2.486 1.00 87.56 156 VAL A CA 1
ATOM 1242 C C . VAL A 1 156 ? 12.649 2.570 1.328 1.00 87.56 156 VAL A C 1
ATOM 1244 O O . VAL A 1 156 ? 12.077 2.391 0.258 1.00 87.56 156 VAL A O 1
ATOM 1247 N N . LEU A 1 157 ? 13.483 3.598 1.519 1.00 87.62 157 LEU A N 1
ATOM 1248 C CA . LEU A 1 157 ? 13.785 4.614 0.512 1.00 87.62 157 LEU A CA 1
ATOM 1249 C C . LEU A 1 157 ? 14.198 4.037 -0.857 1.00 87.62 157 LEU A C 1
ATOM 1251 O O . LEU A 1 157 ? 13.758 4.600 -1.860 1.00 87.62 157 LEU A O 1
ATOM 1255 N N . PRO A 1 158 ? 14.933 2.907 -0.944 1.00 85.50 158 PRO A N 1
ATOM 1256 C CA . PRO A 1 158 ? 15.194 2.234 -2.218 1.00 85.50 158 PRO A CA 1
ATOM 1257 C C . PRO A 1 158 ? 13.935 1.910 -3.042 1.00 85.50 158 PRO A C 1
ATOM 1259 O O . PRO A 1 158 ? 13.975 1.981 -4.264 1.00 85.50 158 PRO A O 1
ATOM 1262 N N . MET A 1 159 ? 12.787 1.647 -2.407 1.00 78.94 159 MET A N 1
ATOM 1263 C CA . MET A 1 159 ? 11.515 1.390 -3.106 1.00 78.94 159 MET A CA 1
ATOM 1264 C C . MET A 1 159 ? 10.943 2.644 -3.787 1.00 78.94 159 MET A C 1
ATOM 1266 O O . MET A 1 159 ? 10.127 2.546 -4.699 1.00 78.94 159 MET A O 1
ATOM 1270 N N . PHE A 1 160 ? 11.375 3.832 -3.352 1.00 81.00 160 PHE A N 1
ATOM 1271 C CA . PHE A 1 160 ? 10.960 5.133 -3.883 1.00 81.00 160 PHE A CA 1
ATOM 1272 C C . PHE A 1 160 ? 12.006 5.774 -4.801 1.00 81.00 160 PHE A C 1
ATOM 1274 O O . PHE A 1 160 ? 11.663 6.607 -5.640 1.00 81.00 160 PHE A O 1
ATOM 1281 N N . ALA A 1 161 ? 13.274 5.411 -4.623 1.00 83.88 161 ALA A N 1
ATOM 1282 C CA . ALA A 1 161 ? 14.423 5.945 -5.336 1.00 83.88 161 ALA A CA 1
ATOM 1283 C C . ALA A 1 161 ? 15.381 4.789 -5.660 1.00 83.88 161 ALA A C 1
ATOM 1285 O O . ALA A 1 161 ? 16.335 4.560 -4.913 1.00 83.88 161 ALA A O 1
ATOM 1286 N N . PRO A 1 162 ? 15.098 4.016 -6.723 1.00 76.88 162 PRO A N 1
ATOM 1287 C CA . PRO A 1 162 ? 15.745 2.728 -6.888 1.00 76.88 162 PRO A CA 1
ATOM 1288 C C . PRO A 1 162 ? 17.201 2.806 -7.361 1.00 76.88 162 PRO A C 1
ATOM 1290 O O . PRO A 1 162 ? 18.031 1.990 -6.984 1.00 76.88 162 PRO A O 1
ATOM 1293 N N . ASN A 1 163 ? 17.577 3.802 -8.149 1.00 76.44 163 ASN A N 1
ATOM 1294 C CA . ASN A 1 163 ? 18.919 3.849 -8.722 1.00 76.44 163 ASN A CA 1
ATOM 1295 C C . ASN A 1 163 ? 19.724 5.033 -8.178 1.00 76.44 163 ASN A C 1
ATOM 1297 O O . ASN A 1 163 ? 19.198 5.996 -7.621 1.00 76.44 163 ASN A O 1
ATOM 1301 N N . VAL A 1 164 ? 21.043 4.988 -8.375 1.00 76.81 164 VAL A N 1
ATOM 1302 C CA . VAL A 1 164 ? 21.971 6.043 -7.924 1.00 76.81 164 VAL A CA 1
ATOM 1303 C C . VAL A 1 164 ? 21.575 7.422 -8.474 1.00 76.81 164 VAL A C 1
ATOM 1305 O O . VAL A 1 164 ? 21.796 8.445 -7.823 1.00 76.81 164 VAL A O 1
ATOM 1308 N N . ASN A 1 165 ? 20.965 7.472 -9.663 1.00 74.69 165 ASN A N 1
ATOM 1309 C CA . ASN A 1 165 ? 20.502 8.718 -10.261 1.00 74.69 165 ASN A CA 1
ATOM 1310 C C . ASN A 1 165 ? 19.235 9.263 -9.576 1.00 74.69 165 ASN A C 1
ATOM 1312 O O . ASN A 1 165 ? 19.113 10.483 -9.460 1.00 74.69 165 ASN A O 1
ATOM 1316 N N . SER A 1 166 ? 18.356 8.408 -9.038 1.00 74.75 166 SER A N 1
ATOM 1317 C CA . SER A 1 166 ? 17.186 8.810 -8.244 1.00 74.75 166 SER A CA 1
ATOM 1318 C C . SER A 1 166 ? 17.584 9.702 -7.062 1.00 74.75 166 SER A C 1
ATOM 1320 O O . SER A 1 166 ? 16.938 10.716 -6.794 1.00 74.75 166 SER A O 1
ATOM 1322 N N . PHE A 1 167 ? 18.706 9.396 -6.399 1.00 79.56 167 PHE A N 1
ATOM 1323 C CA . PHE A 1 167 ? 19.201 10.163 -5.248 1.00 79.56 167 PHE A CA 1
ATOM 1324 C C . PHE A 1 167 ? 19.724 11.555 -5.607 1.00 79.56 167 PHE A C 1
ATOM 1326 O O . PHE A 1 167 ? 19.717 12.444 -4.757 1.00 79.56 167 PHE A O 1
ATOM 1333 N N . ARG A 1 168 ? 20.103 11.803 -6.869 1.00 76.31 168 ARG A N 1
ATOM 1334 C CA . ARG A 1 168 ? 20.479 13.155 -7.328 1.00 76.31 168 ARG A CA 1
ATOM 1335 C C . ARG A 1 168 ? 19.300 14.126 -7.316 1.00 76.31 168 ARG A C 1
ATOM 1337 O O . ARG A 1 168 ? 19.507 15.333 -7.387 1.00 76.31 168 ARG A O 1
ATOM 1344 N N . ARG A 1 169 ? 18.073 13.605 -7.225 1.00 71.62 169 ARG A N 1
ATOM 1345 C CA . ARG A 1 169 ? 16.852 14.397 -7.089 1.00 71.62 169 ARG A CA 1
ATOM 1346 C C . ARG A 1 169 ? 16.655 14.923 -5.666 1.00 71.62 169 ARG A C 1
ATOM 1348 O O . ARG A 1 169 ? 15.954 15.909 -5.492 1.00 71.62 169 ARG A O 1
ATOM 1355 N N . PHE A 1 170 ? 17.279 14.310 -4.659 1.00 75.12 170 PHE A N 1
ATOM 1356 C CA . PHE A 1 170 ? 17.166 14.731 -3.262 1.00 75.12 170 PHE A CA 1
ATOM 1357 C C . PHE A 1 170 ? 18.199 15.807 -2.904 1.00 75.12 170 PHE A C 1
ATOM 1359 O O . PHE A 1 170 ? 19.021 15.633 -2.005 1.00 75.12 170 PHE A O 1
ATOM 1366 N N . LEU A 1 171 ? 18.153 16.933 -3.616 1.00 68.56 171 LEU A N 1
ATOM 1367 C CA . LEU A 1 171 ? 18.981 18.105 -3.338 1.00 68.56 171 LEU A CA 1
ATOM 1368 C C . LEU A 1 171 ? 18.124 19.254 -2.790 1.00 68.56 171 LEU A C 1
ATOM 1370 O O . LEU A 1 171 ? 16.980 19.419 -3.235 1.00 68.56 171 LEU A O 1
ATOM 1374 N N . PRO A 1 172 ? 18.667 20.069 -1.862 1.00 61.19 172 PRO A N 1
ATOM 1375 C CA . PRO A 1 172 ? 18.036 21.322 -1.460 1.00 61.19 172 PRO A CA 1
ATOM 1376 C C . PRO A 1 172 ? 17.672 22.181 -2.681 1.00 61.19 172 PRO A C 1
ATOM 1378 O O . PRO A 1 172 ? 18.372 22.154 -3.691 1.00 61.19 172 PRO A O 1
ATOM 1381 N N . ASP A 1 173 ? 16.565 22.919 -2.586 1.00 58.94 173 ASP A N 1
ATOM 1382 C CA . ASP A 1 173 ? 16.079 23.870 -3.602 1.00 58.94 173 ASP A CA 1
ATOM 1383 C C . ASP A 1 173 ? 15.662 23.272 -4.961 1.00 58.94 173 ASP A C 1
ATOM 1385 O O . ASP A 1 173 ? 15.432 23.994 -5.932 1.00 58.94 173 ASP A O 1
ATOM 1389 N N . THR A 1 174 ? 15.478 21.953 -5.032 1.00 61.47 174 THR A N 1
ATOM 1390 C CA . THR A 1 174 ? 14.809 21.295 -6.163 1.00 61.47 174 THR A CA 1
ATOM 1391 C C . THR A 1 174 ? 13.318 21.089 -5.880 1.00 61.47 174 THR A C 1
ATOM 1393 O O . THR A 1 174 ? 12.854 21.183 -4.745 1.00 61.47 174 THR A O 1
ATOM 1396 N N . SER A 1 175 ? 12.516 20.805 -6.912 1.00 61.00 175 SER A N 1
ATOM 1397 C CA . SER A 1 175 ? 11.072 20.560 -6.739 1.00 61.00 175 SER A CA 1
ATOM 1398 C C . SER A 1 175 ? 10.740 19.251 -6.006 1.00 61.00 175 SER A C 1
ATOM 1400 O O . SER A 1 175 ? 9.566 19.008 -5.714 1.00 61.00 175 SER A O 1
ATOM 1402 N N . ALA A 1 176 ? 11.740 18.406 -5.737 1.00 62.88 176 ALA A N 1
ATOM 1403 C CA . ALA A 1 176 ? 11.573 17.148 -5.028 1.00 62.88 176 ALA A CA 1
ATOM 1404 C C . ALA A 1 176 ? 11.874 17.314 -3.528 1.00 62.88 176 ALA A C 1
ATOM 1406 O O . ALA A 1 176 ? 12.831 17.990 -3.151 1.00 62.88 176 ALA A O 1
ATOM 1407 N N . PRO A 1 177 ? 11.069 16.696 -2.655 1.00 71.31 177 PRO A N 1
ATOM 1408 C CA . PRO A 1 177 ? 11.258 16.794 -1.215 1.00 71.31 177 PRO A CA 1
ATOM 1409 C C . PRO A 1 177 ? 12.481 15.994 -0.750 1.00 71.31 177 PRO A C 1
ATOM 1411 O O . PRO A 1 177 ? 12.710 14.880 -1.210 1.00 71.31 177 PRO A O 1
ATOM 1414 N N . VAL A 1 178 ? 13.220 16.533 0.223 1.00 80.81 178 VAL A N 1
ATOM 1415 C CA . VAL A 1 178 ? 14.382 15.880 0.872 1.00 80.81 178 VAL A CA 1
ATOM 1416 C C . VAL A 1 178 ? 14.088 15.444 2.312 1.00 80.81 178 VAL A C 1
ATOM 1418 O O . VAL A 1 178 ? 14.992 15.216 3.110 1.00 80.81 178 VAL A O 1
ATOM 1421 N N . ASN A 1 179 ? 12.809 15.395 2.676 1.00 86.56 179 ASN A N 1
ATOM 1422 C CA . ASN A 1 179 ? 12.334 15.147 4.030 1.00 86.56 179 ASN A CA 1
ATOM 1423 C C . ASN A 1 179 ? 11.096 14.240 4.008 1.00 86.56 179 ASN A C 1
ATOM 1425 O O . ASN A 1 179 ? 10.453 14.064 2.974 1.00 86.56 179 ASN A O 1
ATOM 1429 N N . VAL A 1 180 ? 10.749 13.710 5.178 1.00 89.44 180 VAL A N 1
ATOM 1430 C CA . VAL A 1 180 ? 9.491 12.992 5.445 1.00 89.44 180 VAL A CA 1
ATOM 1431 C C . VAL A 1 180 ? 8.565 13.825 6.336 1.00 89.44 180 VAL A C 1
ATOM 1433 O O . VAL A 1 180 ? 7.758 13.297 7.096 1.00 89.44 180 VAL A O 1
ATOM 1436 N N . GLU A 1 181 ? 8.707 15.148 6.309 1.00 92.06 181 GLU A N 1
ATOM 1437 C CA . GLU A 1 181 ? 7.773 16.037 6.995 1.00 92.06 181 GLU A CA 1
ATOM 1438 C C . GLU A 1 181 ? 6.409 15.979 6.299 1.00 92.06 181 GLU A C 1
ATOM 1440 O O . GLU A 1 181 ? 6.299 15.537 5.149 1.00 92.06 181 GLU A O 1
ATOM 1445 N N . TRP A 1 182 ? 5.364 16.426 6.997 1.00 92.44 182 TRP A N 1
ATOM 1446 C CA . TRP A 1 182 ? 4.029 16.527 6.421 1.00 92.44 182 TRP A CA 1
ATOM 1447 C C . TRP A 1 182 ? 3.410 17.898 6.658 1.00 92.44 182 TRP A C 1
ATOM 1449 O O . TRP A 1 182 ? 3.787 18.603 7.591 1.00 92.44 182 TRP A O 1
ATOM 1459 N N . GLY A 1 183 ? 2.461 18.281 5.808 1.00 88.31 183 GLY A N 1
ATOM 1460 C CA . GLY A 1 183 ? 1.772 19.562 5.909 1.00 88.31 183 GLY A CA 1
ATOM 1461 C C . GLY A 1 183 ? 0.590 19.675 4.951 1.00 88.31 183 GLY A C 1
ATOM 1462 O O . GLY A 1 183 ? 0.540 19.015 3.909 1.00 88.31 183 GLY A O 1
ATOM 1463 N N . GLU A 1 184 ? -0.364 20.526 5.315 1.00 88.25 184 GLU A N 1
ATOM 1464 C CA . GLU A 1 184 ? -1.551 20.823 4.512 1.00 88.25 184 GLU A CA 1
ATOM 1465 C C . GLU A 1 184 ? -1.205 21.830 3.415 1.00 88.25 184 GLU A C 1
ATOM 1467 O O . GLU A 1 184 ? -0.588 22.861 3.680 1.00 88.25 184 GLU A O 1
ATOM 1472 N N . GLU A 1 185 ? -1.532 21.498 2.164 1.00 84.94 185 GLU A N 1
ATOM 1473 C CA . GLU A 1 185 ? -1.191 22.286 0.964 1.00 84.94 185 GLU A CA 1
ATOM 1474 C C . GLU A 1 185 ? 0.276 22.738 0.850 1.00 84.94 185 GLU A C 1
ATOM 1476 O O . GLU A 1 185 ? 0.631 23.631 0.076 1.00 84.94 185 GLU A O 1
ATOM 1481 N N . ASN A 1 186 ? 1.173 22.070 1.571 1.00 86.31 186 ASN A N 1
ATOM 1482 C CA . ASN A 1 186 ? 2.575 22.420 1.594 1.00 86.31 186 ASN A CA 1
ATOM 1483 C C . ASN A 1 186 ? 3.346 21.579 0.567 1.00 86.31 186 ASN A C 1
ATOM 1485 O O . ASN A 1 186 ? 3.413 20.359 0.661 1.00 86.31 186 ASN A O 1
ATOM 1489 N N . ARG A 1 187 ? 3.920 22.217 -0.457 1.00 82.38 187 ARG A N 1
ATOM 1490 C CA . ARG A 1 187 ? 4.683 21.520 -1.511 1.00 82.38 187 ARG A CA 1
ATOM 1491 C C . ARG A 1 187 ? 6.155 21.293 -1.157 1.00 82.38 187 ARG A C 1
ATOM 1493 O O . ARG A 1 187 ? 6.832 20.590 -1.906 1.00 82.38 187 ARG A O 1
ATOM 1500 N N . THR A 1 188 ? 6.644 21.872 -0.059 1.00 82.94 188 THR A N 1
ATOM 1501 C CA . THR A 1 188 ? 8.041 21.726 0.392 1.00 82.94 188 THR A CA 1
ATOM 1502 C C . THR A 1 188 ? 8.267 20.472 1.241 1.00 82.94 188 THR A C 1
ATOM 1504 O O . THR A 1 188 ? 9.411 20.097 1.497 1.00 82.94 188 THR A O 1
ATOM 1507 N N . VAL A 1 189 ? 7.188 19.816 1.671 1.00 87.81 189 VAL A N 1
ATOM 1508 C CA . VAL A 1 189 ? 7.230 18.586 2.467 1.00 87.81 189 VAL A CA 1
ATOM 1509 C C . VAL A 1 189 ? 7.175 17.336 1.587 1.00 87.81 189 VAL A C 1
ATOM 1511 O O . VAL A 1 189 ? 6.672 17.374 0.460 1.00 87.81 189 VAL A O 1
ATOM 1514 N N . GLY A 1 190 ? 7.673 16.216 2.112 1.00 86.88 190 GLY A N 1
ATOM 1515 C CA . GLY A 1 190 ? 7.577 14.903 1.467 1.00 86.88 190 GLY A CA 1
ATOM 1516 C C . GLY A 1 190 ? 6.168 14.321 1.438 1.00 86.88 190 GLY A C 1
ATOM 1517 O O . GLY A 1 190 ? 5.812 13.636 0.480 1.00 86.88 190 GLY A O 1
ATOM 1518 N N . LEU A 1 191 ? 5.357 14.617 2.456 1.00 91.50 191 LEU A N 1
ATOM 1519 C CA . LEU A 1 191 ? 4.007 14.081 2.627 1.00 91.50 191 LEU A CA 1
ATOM 1520 C C . LEU A 1 191 ? 2.988 15.226 2.651 1.00 91.50 191 LEU A C 1
ATOM 1522 O O . LEU A 1 191 ? 2.764 15.862 3.679 1.00 91.50 191 LEU A O 1
ATOM 1526 N N . ARG A 1 192 ? 2.355 15.525 1.518 1.00 89.69 192 ARG A N 1
ATOM 1527 C CA . ARG A 1 192 ? 1.399 16.640 1.430 1.00 89.69 192 ARG A CA 1
ATOM 1528 C C . ARG A 1 192 ? -0.029 16.146 1.626 1.00 89.69 192 ARG A C 1
ATOM 1530 O O . ARG A 1 192 ? -0.410 15.143 1.039 1.00 89.69 192 ARG A O 1
ATOM 1537 N N . VAL A 1 193 ? -0.843 16.880 2.377 1.00 88.06 193 VAL A N 1
ATOM 1538 C CA . VAL A 1 193 ? -2.303 16.680 2.415 1.00 88.06 193 VAL A CA 1
ATOM 1539 C C . VAL A 1 193 ? -2.959 17.807 1.616 1.00 88.06 193 VAL A C 1
ATOM 1541 O O . VAL A 1 193 ? -2.935 18.952 2.073 1.00 88.06 193 VAL A O 1
ATOM 1544 N N . PRO A 1 194 ? -3.482 17.547 0.404 1.00 82.12 194 PRO A N 1
ATOM 1545 C CA . PRO A 1 194 ? -4.137 18.584 -0.377 1.00 82.12 194 PRO A CA 1
ATOM 1546 C C . PRO A 1 194 ? -5.499 18.980 0.209 1.00 82.12 194 PRO A C 1
ATOM 1548 O O . PRO A 1 194 ? -6.272 18.123 0.646 1.00 82.12 194 PRO A O 1
ATOM 1551 N N . THR A 1 195 ? -5.833 20.266 0.148 1.00 84.56 195 THR A N 1
ATOM 1552 C CA . THR A 1 195 ? -7.189 20.762 0.362 1.00 84.56 195 THR A CA 1
ATOM 1553 C C . THR A 1 195 ? -8.100 20.125 -0.676 1.00 84.56 195 THR A C 1
ATOM 1555 O O . THR A 1 195 ? -7.872 20.197 -1.883 1.00 84.56 195 THR A O 1
ATOM 1558 N N . SER A 1 196 ? -9.128 19.453 -0.187 1.00 75.81 196 SER A N 1
ATOM 1559 C CA . SER A 1 196 ? -10.014 18.623 -0.988 1.00 75.81 196 SER A CA 1
ATOM 1560 C C . SER A 1 196 ? -11.361 18.486 -0.288 1.00 75.81 196 SER A C 1
ATOM 1562 O O . SER A 1 196 ? -11.497 18.840 0.887 1.00 75.81 196 SER A O 1
ATOM 1564 N N . SER A 1 197 ? -12.368 18.006 -1.020 1.00 72.81 197 SER A N 1
ATOM 1565 C CA . SER A 1 197 ? -13.595 17.530 -0.386 1.00 72.81 197 SER A CA 1
ATOM 1566 C C . SER A 1 197 ? -13.291 16.288 0.467 1.00 72.81 197 SER A C 1
ATOM 1568 O O . SER A 1 197 ? -12.248 15.654 0.261 1.00 72.81 197 SER A O 1
ATOM 1570 N N . PRO A 1 198 ? -14.167 15.919 1.418 1.00 59.41 198 PRO A N 1
ATOM 1571 C CA . PRO A 1 198 ? -13.978 14.723 2.239 1.00 59.41 198 PRO A CA 1
ATOM 1572 C C . PRO A 1 198 ? -13.691 13.455 1.420 1.00 59.41 198 PRO A C 1
ATOM 1574 O O . PRO A 1 198 ? -12.837 12.667 1.808 1.00 59.41 198 PRO A O 1
ATOM 1577 N N . GLU A 1 199 ? -14.333 13.309 0.260 1.00 50.75 199 GLU A N 1
ATOM 1578 C CA . GLU A 1 199 ? -14.221 12.150 -0.639 1.00 50.75 199 GLU A CA 1
ATOM 1579 C C . GLU A 1 199 ? -12.912 12.128 -1.439 1.00 50.75 199 GLU A C 1
ATOM 1581 O O . GLU A 1 199 ? -12.574 11.123 -2.042 1.00 50.75 199 GLU A O 1
ATOM 1586 N N . SER A 1 200 ? -12.177 13.241 -1.494 1.00 56.84 200 SER A N 1
ATOM 1587 C CA . SER A 1 200 ? -10.894 13.358 -2.205 1.00 56.84 200 SER A CA 1
ATOM 1588 C C . SER A 1 200 ? -9.708 13.541 -1.250 1.00 56.84 200 SER A C 1
ATOM 1590 O O . SER A 1 200 ? -8.595 13.883 -1.688 1.00 56.84 200 SER A O 1
ATOM 1592 N N . MET A 1 201 ? -9.950 13.354 0.053 1.00 66.50 201 MET A N 1
ATOM 1593 C CA . MET A 1 201 ? -8.965 13.534 1.109 1.00 66.50 201 MET A CA 1
ATOM 1594 C C . MET A 1 201 ? -7.920 12.426 1.056 1.00 66.50 201 MET A C 1
ATOM 1596 O O . MET A 1 201 ? -8.186 11.271 1.363 1.00 66.50 201 MET A O 1
ATOM 1600 N N . ARG A 1 202 ? -6.683 12.805 0.738 1.00 77.62 202 ARG A N 1
ATOM 1601 C CA . ARG A 1 202 ? -5.576 11.860 0.566 1.00 77.62 202 ARG A CA 1
ATOM 1602 C C . ARG A 1 202 ? -4.256 12.419 1.066 1.00 77.62 202 ARG A C 1
ATOM 1604 O O . ARG A 1 202 ? -4.095 13.628 1.234 1.00 77.62 202 ARG A O 1
ATOM 1611 N N . VAL A 1 203 ? -3.290 11.525 1.250 1.00 82.88 203 VAL A N 1
ATOM 1612 C CA . VAL A 1 203 ? -1.885 11.879 1.471 1.00 82.88 203 VAL A CA 1
ATOM 1613 C C . VAL A 1 203 ? -1.137 11.714 0.150 1.00 82.88 203 VAL A C 1
ATOM 1615 O O . VAL A 1 203 ? -1.036 10.618 -0.388 1.00 82.88 203 VAL A O 1
ATOM 1618 N N . GLU A 1 204 ? -0.595 12.804 -0.375 1.00 82.56 204 GLU A N 1
ATOM 1619 C CA . GLU A 1 204 ? 0.308 12.805 -1.522 1.00 82.56 204 GLU A CA 1
ATOM 1620 C C . GLU A 1 204 ? 1.733 12.498 -1.035 1.00 82.56 204 GLU A C 1
ATOM 1622 O O . GLU A 1 204 ? 2.399 13.354 -0.445 1.00 82.56 204 GLU A O 1
ATOM 1627 N N . ASN A 1 205 ? 2.204 11.274 -1.286 1.00 86.38 205 ASN A N 1
ATOM 1628 C CA . ASN A 1 205 ? 3.609 10.910 -1.111 1.00 86.38 205 ASN A CA 1
ATOM 1629 C C . ASN A 1 205 ? 4.420 11.426 -2.311 1.00 86.38 205 ASN A C 1
ATOM 1631 O O . ASN A 1 205 ? 4.264 10.947 -3.432 1.00 86.38 205 ASN A O 1
ATOM 1635 N N . ARG A 1 206 ? 5.279 12.420 -2.075 1.00 86.50 206 ARG A N 1
ATOM 1636 C CA . ARG A 1 206 ? 6.024 13.157 -3.113 1.00 86.50 206 ARG A CA 1
ATOM 1637 C C . ARG A 1 206 ? 7.457 12.647 -3.305 1.00 86.50 206 ARG A C 1
ATOM 1639 O O . ARG A 1 206 ? 8.200 13.201 -4.114 1.00 86.50 206 ARG A O 1
ATOM 1646 N N . LEU A 1 207 ? 7.858 11.625 -2.548 1.00 85.69 207 LEU A N 1
ATOM 1647 C CA . LEU A 1 207 ? 9.194 11.026 -2.593 1.00 85.69 207 LEU A CA 1
ATOM 1648 C C . LEU A 1 207 ? 9.442 10.085 -3.788 1.00 85.69 207 LEU A C 1
ATOM 1650 O O . LEU A 1 207 ? 10.557 10.150 -4.314 1.00 85.69 207 LEU A O 1
ATOM 1654 N N . PRO A 1 208 ? 8.476 9.257 -4.254 1.00 80.62 208 PRO A N 1
ATOM 1655 C CA . PRO A 1 208 ? 8.701 8.343 -5.370 1.00 80.62 208 PRO A CA 1
ATOM 1656 C C . PRO A 1 208 ? 9.165 9.059 -6.645 1.00 80.62 208 PRO A C 1
ATOM 1658 O O . PRO A 1 208 ? 8.627 10.102 -7.043 1.00 80.62 208 PRO A O 1
ATOM 1661 N N . GLY A 1 209 ? 10.209 8.526 -7.272 1.00 72.56 209 GLY A N 1
ATOM 1662 C CA . GLY A 1 209 ? 10.648 8.899 -8.613 1.00 72.56 209 GLY A CA 1
ATOM 1663 C C . GLY A 1 209 ? 9.782 8.269 -9.703 1.00 72.56 209 GLY A C 1
ATOM 1664 O O . GLY A 1 209 ? 9.101 7.280 -9.464 1.00 72.56 209 GLY A O 1
ATOM 1665 N N . ALA A 1 210 ? 9.806 8.830 -10.916 1.00 68.31 210 ALA A N 1
ATOM 1666 C CA . ALA A 1 210 ? 9.142 8.208 -12.073 1.00 68.31 210 ALA A CA 1
ATOM 1667 C C . ALA A 1 210 ? 9.825 6.896 -12.510 1.00 68.31 210 ALA A C 1
ATOM 1669 O O . ALA A 1 210 ? 9.261 6.108 -13.256 1.00 68.31 210 ALA A O 1
ATOM 1670 N N . ASP A 1 211 ? 11.055 6.698 -12.051 1.00 67.50 211 ASP A N 1
ATOM 1671 C CA . ASP A 1 211 ? 11.881 5.512 -12.200 1.00 67.50 211 ASP A CA 1
ATOM 1672 C C . ASP A 1 211 ? 11.633 4.460 -11.108 1.00 67.50 211 ASP A C 1
ATOM 1674 O O . ASP A 1 211 ? 12.170 3.360 -11.208 1.00 67.50 211 ASP A O 1
ATOM 1678 N N . ALA A 1 212 ? 10.831 4.768 -10.081 1.00 69.62 212 ALA A N 1
ATOM 1679 C CA . ALA A 1 212 ? 10.406 3.789 -9.088 1.00 69.62 212 ALA A CA 1
ATOM 1680 C C . ALA A 1 212 ? 9.461 2.759 -9.713 1.00 69.62 212 ALA A C 1
ATOM 1682 O O . ALA A 1 212 ? 8.589 3.103 -10.512 1.00 69.62 212 ALA A O 1
ATOM 1683 N N . ASN A 1 213 ? 9.580 1.498 -9.291 1.00 72.25 213 ASN A N 1
ATOM 1684 C CA . ASN A 1 213 ? 8.549 0.513 -9.591 1.00 72.25 213 ASN A CA 1
ATOM 1685 C C . ASN A 1 213 ? 7.254 0.949 -8.871 1.00 72.25 213 ASN A C 1
ATOM 1687 O O . ASN A 1 213 ? 7.245 1.001 -7.637 1.00 72.25 213 ASN A O 1
ATOM 1691 N N . PRO A 1 214 ? 6.169 1.274 -9.599 1.00 59.16 214 PRO A N 1
ATOM 1692 C CA . PRO A 1 214 ? 4.974 1.855 -8.997 1.00 59.16 214 PRO A CA 1
ATOM 1693 C C . PRO A 1 214 ? 4.297 0.902 -8.007 1.00 59.16 214 PRO A C 1
ATOM 1695 O O . PRO A 1 214 ? 3.784 1.362 -6.991 1.00 59.16 214 PRO A O 1
ATOM 1698 N N . TYR A 1 215 ? 4.356 -0.413 -8.242 1.00 57.28 215 TYR A N 1
ATOM 1699 C CA . TYR A 1 215 ? 3.808 -1.408 -7.319 1.00 57.28 215 TYR A CA 1
ATOM 1700 C C . TYR A 1 215 ? 4.575 -1.414 -5.997 1.00 57.28 215 TYR A C 1
ATOM 1702 O O . TYR A 1 215 ? 3.961 -1.331 -4.936 1.00 57.28 215 TYR A O 1
ATOM 1710 N N . LEU A 1 216 ? 5.911 -1.427 -6.051 1.00 66.38 216 LEU A N 1
ATOM 1711 C CA . LEU A 1 216 ? 6.752 -1.390 -4.850 1.00 66.38 216 LEU A CA 1
ATOM 1712 C C . LEU A 1 216 ? 6.625 -0.058 -4.105 1.00 66.38 216 LEU A C 1
ATOM 1714 O O . LEU A 1 216 ? 6.568 -0.051 -2.880 1.00 66.38 216 LEU A O 1
ATOM 1718 N N . ALA A 1 217 ? 6.523 1.066 -4.816 1.00 64.94 217 ALA A N 1
ATOM 1719 C CA . ALA A 1 217 ? 6.329 2.376 -4.199 1.00 64.94 217 ALA A CA 1
ATOM 1720 C C . ALA A 1 217 ? 4.960 2.490 -3.499 1.00 64.94 217 ALA A C 1
ATOM 1722 O O . ALA A 1 217 ? 4.865 3.023 -2.388 1.00 64.94 217 ALA A O 1
ATOM 1723 N N . ILE A 1 218 ? 3.894 1.973 -4.114 1.00 68.56 218 ILE A N 1
ATOM 1724 C CA . ILE A 1 218 ? 2.562 1.935 -3.497 1.00 68.56 218 ILE A CA 1
ATOM 1725 C C . ILE A 1 218 ? 2.578 0.988 -2.294 1.00 68.56 218 ILE A C 1
ATOM 1727 O O . ILE A 1 218 ? 2.234 1.418 -1.193 1.00 68.56 218 ILE A O 1
ATOM 1731 N N . ALA A 1 219 ? 3.062 -0.246 -2.462 1.00 67.06 219 ALA A N 1
ATOM 1732 C CA . ALA A 1 219 ? 3.145 -1.240 -1.392 1.00 67.06 219 ALA A CA 1
ATOM 1733 C C . ALA A 1 219 ? 3.983 -0.741 -0.206 1.00 67.06 219 ALA A C 1
ATOM 1735 O O . ALA A 1 219 ? 3.548 -0.835 0.939 1.00 67.06 219 ALA A O 1
ATOM 1736 N N . ALA A 1 220 ? 5.141 -0.126 -0.459 1.00 74.94 220 ALA A N 1
ATOM 1737 C CA . ALA A 1 220 ? 5.979 0.465 0.580 1.00 74.94 220 ALA A CA 1
ATOM 1738 C C . ALA A 1 220 ? 5.270 1.617 1.305 1.00 74.94 220 ALA A C 1
ATOM 1740 O O . ALA A 1 220 ? 5.352 1.704 2.530 1.00 74.94 220 ALA A O 1
ATOM 1741 N N . SER A 1 221 ? 4.549 2.484 0.583 1.00 78.38 221 SER A N 1
ATOM 1742 C CA . SER A 1 221 ? 3.771 3.571 1.199 1.00 78.38 221 SER A CA 1
ATOM 1743 C C . SER A 1 221 ? 2.683 3.017 2.117 1.00 78.38 221 SER A C 1
ATOM 1745 O O . SER A 1 221 ? 2.572 3.444 3.265 1.00 78.38 221 SER A O 1
ATOM 1747 N N . LEU A 1 222 ? 1.928 2.027 1.641 1.00 73.25 222 LEU A N 1
ATOM 1748 C CA . LEU A 1 222 ? 0.896 1.362 2.431 1.00 73.25 222 LEU A CA 1
ATOM 1749 C C . LEU A 1 222 ? 1.473 0.665 3.650 1.00 73.25 222 LEU A C 1
ATOM 1751 O O . LEU A 1 222 ? 0.982 0.886 4.749 1.00 73.25 222 LEU A O 1
ATOM 1755 N N . LEU A 1 223 ? 2.536 -0.123 3.482 1.00 73.88 223 LEU A N 1
ATOM 1756 C CA . LEU A 1 223 ? 3.174 -0.858 4.569 1.00 73.88 223 LEU A CA 1
ATOM 1757 C C . LEU A 1 223 ? 3.704 0.095 5.641 1.00 73.88 223 LEU A C 1
ATOM 1759 O O . LEU A 1 223 ? 3.485 -0.123 6.830 1.00 73.88 223 LEU A O 1
ATOM 1763 N N . CYS A 1 224 ? 4.355 1.187 5.235 1.00 83.44 224 CYS A N 1
ATOM 1764 C CA . CYS A 1 224 ? 4.832 2.206 6.163 1.00 83.44 224 CYS A CA 1
ATOM 1765 C C . CYS A 1 224 ? 3.673 2.825 6.950 1.00 83.44 224 CYS A C 1
ATOM 1767 O O . CYS A 1 224 ? 3.747 2.922 8.176 1.00 83.44 224 CYS A O 1
ATOM 1769 N N . GLY A 1 225 ? 2.599 3.227 6.263 1.00 81.50 225 GLY A N 1
ATOM 1770 C CA . GLY A 1 225 ? 1.411 3.784 6.905 1.00 81.50 225 GLY A CA 1
ATOM 1771 C C . GLY A 1 225 ? 0.723 2.780 7.828 1.00 81.50 225 GLY A C 1
ATOM 1772 O O . GLY A 1 225 ? 0.382 3.117 8.960 1.00 81.50 225 GLY A O 1
ATOM 1773 N N . TYR A 1 226 ? 0.604 1.533 7.382 1.00 77.19 226 TYR A N 1
ATOM 1774 C CA . TYR A 1 226 ? 0.048 0.406 8.118 1.00 77.19 226 TYR A CA 1
ATOM 1775 C C . TYR A 1 226 ? 0.818 0.119 9.408 1.00 77.19 226 TYR A C 1
ATOM 1777 O O . TYR A 1 226 ? 0.209 0.098 10.475 1.00 77.19 226 TYR A O 1
ATOM 1785 N N . LEU A 1 227 ? 2.147 -0.008 9.356 1.00 78.44 227 LEU A N 1
ATOM 1786 C CA . LEU A 1 227 ? 2.973 -0.222 10.550 1.00 78.44 227 LEU A CA 1
ATOM 1787 C C . LEU A 1 227 ? 2.848 0.938 11.543 1.00 78.44 227 LEU A C 1
ATOM 1789 O O . LEU A 1 227 ? 2.762 0.717 12.748 1.00 78.44 227 LEU A O 1
ATOM 1793 N N . GLY A 1 228 ? 2.766 2.178 11.051 1.00 82.25 228 GLY A N 1
ATOM 1794 C CA . GLY A 1 228 ? 2.461 3.328 11.902 1.00 82.25 228 GLY A CA 1
ATOM 1795 C C . GLY A 1 228 ? 1.111 3.237 12.585 1.00 82.25 228 GLY A C 1
ATOM 1796 O O . GLY A 1 228 ? 0.991 3.600 13.753 1.00 82.25 228 GLY A O 1
ATOM 1797 N N . MET A 1 229 ? 0.107 2.730 11.871 1.00 77.06 229 MET A N 1
ATOM 1798 C CA . MET A 1 229 ? -1.203 2.479 12.450 1.00 77.06 229 MET A CA 1
ATOM 1799 C C . MET A 1 229 ? -1.122 1.395 13.523 1.00 77.06 229 MET A C 1
ATOM 1801 O O . MET A 1 229 ? -1.535 1.651 14.649 1.00 77.06 229 MET A O 1
ATOM 1805 N N . VAL A 1 230 ? -0.540 0.232 13.222 1.00 79.25 230 VAL A N 1
ATOM 1806 C CA . VAL A 1 230 ? -0.409 -0.896 14.164 1.00 79.25 230 VAL A CA 1
ATOM 1807 C C . VAL A 1 230 ? 0.322 -0.497 15.442 1.00 79.25 230 VAL A C 1
ATOM 1809 O O . VAL A 1 230 ? -0.098 -0.854 16.538 1.00 79.25 230 VAL A O 1
ATOM 1812 N N . GLU A 1 231 ? 1.400 0.269 15.314 1.00 80.31 231 GLU A N 1
ATOM 1813 C CA . GLU A 1 231 ? 2.227 0.683 16.446 1.00 80.31 231 GLU A CA 1
ATOM 1814 C C . GLU A 1 231 ? 1.720 1.950 17.151 1.00 80.31 231 GLU A C 1
ATOM 1816 O O . GLU A 1 231 ? 2.341 2.408 18.110 1.00 80.31 231 GLU A O 1
ATOM 1821 N N . GLY A 1 232 ? 0.611 2.541 16.692 1.00 78.44 232 GLY A N 1
ATOM 1822 C CA . GLY A 1 232 ? 0.043 3.748 17.297 1.00 78.44 232 GLY A CA 1
ATOM 1823 C C . GLY A 1 232 ? 0.952 4.975 17.179 1.00 78.44 232 GLY A C 1
ATOM 1824 O O . GLY A 1 232 ? 1.038 5.789 18.099 1.00 78.44 232 GLY A O 1
ATOM 1825 N N . ILE A 1 233 ? 1.656 5.117 16.058 1.00 83.25 233 ILE A N 1
ATOM 1826 C CA . ILE A 1 233 ? 2.661 6.163 15.858 1.00 83.25 233 ILE A CA 1
ATOM 1827 C C . ILE A 1 233 ? 1.978 7.470 15.487 1.00 83.25 233 ILE A C 1
ATOM 1829 O O . ILE A 1 233 ? 1.483 7.648 14.372 1.00 83.25 233 ILE A O 1
ATOM 1833 N N . ALA A 1 234 ? 1.982 8.416 16.421 1.00 83.50 234 ALA A N 1
ATOM 1834 C CA . ALA A 1 234 ? 1.487 9.755 16.154 1.00 83.50 234 ALA A CA 1
ATOM 1835 C C . ALA A 1 234 ? 2.383 10.468 15.119 1.00 83.50 234 ALA A C 1
ATOM 1837 O O . ALA A 1 234 ? 3.611 10.401 15.230 1.00 83.50 234 ALA A O 1
ATOM 1838 N N . PRO A 1 235 ? 1.803 11.162 14.121 1.00 86.81 235 PRO A N 1
ATOM 1839 C CA . PRO A 1 235 ? 2.585 12.022 13.244 1.00 86.81 235 PRO A CA 1
ATOM 1840 C C . PRO A 1 235 ? 3.158 13.214 14.020 1.00 86.81 235 PRO A C 1
ATOM 1842 O O . PRO A 1 235 ? 2.607 13.636 15.040 1.00 86.81 235 PRO A O 1
ATOM 1845 N N . SER A 1 236 ? 4.247 13.792 13.509 1.00 88.75 236 SER A N 1
ATOM 1846 C CA . SER A 1 236 ? 4.770 15.068 14.006 1.00 88.75 236 SER A CA 1
ATOM 1847 C C . SER A 1 236 ? 3.739 16.191 13.830 1.00 88.75 236 SER A C 1
ATOM 1849 O O . SER A 1 236 ? 2.750 16.034 13.115 1.00 88.75 236 SER A O 1
ATOM 1851 N N . ALA A 1 237 ? 3.973 17.363 14.423 1.00 90.38 237 ALA A N 1
ATOM 1852 C CA . ALA A 1 237 ? 3.179 18.540 14.071 1.00 90.38 237 ALA A CA 1
ATOM 1853 C C . ALA A 1 237 ? 3.308 18.839 12.557 1.00 90.38 237 ALA A C 1
ATOM 1855 O O . ALA A 1 237 ? 4.402 18.648 12.008 1.00 90.38 237 ALA A O 1
ATOM 1856 N N . PRO A 1 238 ? 2.229 19.279 11.879 1.00 89.31 238 PRO A N 1
ATOM 1857 C CA . PRO A 1 238 ? 2.298 19.641 10.471 1.00 89.31 238 PRO A CA 1
ATOM 1858 C C . PRO A 1 238 ? 3.198 20.863 10.287 1.00 89.31 238 PRO A C 1
ATOM 1860 O O . PRO A 1 238 ? 3.093 21.853 11.017 1.00 89.31 238 PRO A O 1
ATOM 1863 N N . VAL A 1 239 ? 4.066 20.808 9.282 1.00 90.00 239 VAL A N 1
ATOM 1864 C CA . VAL A 1 239 ? 4.920 21.927 8.898 1.00 90.00 239 VAL A CA 1
ATOM 1865 C C . VAL A 1 239 ? 4.065 22.978 8.210 1.00 90.00 239 VAL A C 1
ATOM 1867 O O . VAL A 1 239 ? 3.593 22.801 7.083 1.00 90.00 239 VAL A O 1
ATOM 1870 N N . GLN A 1 240 ? 3.894 24.096 8.906 1.00 81.94 240 GLN A N 1
ATOM 1871 C CA . GLN A 1 240 ? 3.259 25.287 8.366 1.00 81.94 240 GLN A CA 1
ATOM 1872 C C . GLN A 1 240 ? 4.147 25.904 7.287 1.00 81.94 240 GLN A C 1
ATOM 1874 O O . GLN A 1 240 ? 5.376 25.911 7.392 1.00 81.94 240 GLN A O 1
ATOM 1879 N N . ARG A 1 241 ? 3.523 26.441 6.239 1.00 61.75 241 ARG A N 1
ATOM 1880 C CA . ARG A 1 241 ? 4.230 27.179 5.193 1.00 61.75 241 ARG A CA 1
ATOM 1881 C C . ARG A 1 241 ? 4.875 28.418 5.820 1.00 61.75 241 ARG A C 1
ATOM 1883 O O . ARG A 1 241 ? 4.175 29.372 6.135 1.00 61.75 241 ARG A O 1
ATOM 1890 N N . SER A 1 242 ? 6.195 28.427 5.996 1.00 49.47 242 SER A N 1
ATOM 1891 C CA . SER A 1 242 ? 6.912 29.673 6.260 1.00 49.47 242 SER A CA 1
ATOM 1892 C C . SER A 1 242 ? 7.175 30.370 4.926 1.00 49.47 242 SER A C 1
ATOM 1894 O O . SER A 1 242 ? 7.832 29.831 4.037 1.00 49.47 242 SER A O 1
ATOM 1896 N N . GLU A 1 243 ? 6.657 31.586 4.765 1.00 42.50 243 GLU A N 1
ATOM 1897 C CA . GLU A 1 243 ? 6.976 32.461 3.625 1.00 42.50 243 GLU A CA 1
ATOM 1898 C C . GLU A 1 243 ? 8.455 32.919 3.631 1.00 42.50 243 GLU A C 1
ATOM 1900 O O . GLU A 1 243 ? 8.927 33.540 2.685 1.00 42.50 243 GLU A O 1
ATOM 1905 N N . GLU A 1 244 ? 9.226 32.571 4.668 1.00 38.53 244 GLU A N 1
ATOM 1906 C CA . GLU A 1 244 ? 10.522 33.182 4.984 1.00 38.53 244 GLU A CA 1
ATOM 1907 C C . GLU A 1 244 ? 11.769 32.467 4.434 1.00 38.53 244 GLU A C 1
ATOM 1909 O O . GLU A 1 244 ? 12.873 32.990 4.579 1.00 38.53 244 GLU A O 1
ATOM 1914 N N . ARG A 1 245 ? 11.663 31.286 3.803 1.00 41.31 245 ARG A N 1
ATOM 1915 C CA . ARG A 1 245 ? 12.866 30.583 3.294 1.00 41.31 245 ARG A CA 1
ATOM 1916 C C . ARG A 1 245 ? 13.332 31.005 1.898 1.00 41.31 245 ARG A C 1
ATOM 1918 O O . ARG A 1 245 ? 14.462 30.692 1.548 1.00 41.31 245 ARG A O 1
ATOM 1925 N N . PHE A 1 246 ? 12.532 31.756 1.140 1.00 38.28 246 PHE A N 1
ATOM 1926 C CA . PHE A 1 246 ? 12.920 32.243 -0.194 1.00 38.28 246 PHE A CA 1
ATOM 1927 C C . PHE A 1 246 ? 13.598 33.628 -0.193 1.00 38.28 246 PHE A C 1
ATOM 1929 O O . PHE A 1 246 ? 14.038 34.080 -1.245 1.00 38.28 246 PHE A O 1
ATOM 1936 N N . SER A 1 247 ? 13.712 34.305 0.957 1.00 31.92 247 SER A N 1
ATOM 1937 C CA . SER A 1 247 ? 14.256 35.673 1.052 1.00 31.92 247 SER A CA 1
ATOM 1938 C C . SER A 1 247 ? 15.683 35.774 1.605 1.00 31.92 247 SER A C 1
ATOM 1940 O O . SER A 1 247 ? 16.229 36.871 1.670 1.00 31.92 247 SER A O 1
ATOM 1942 N N . ARG A 1 248 ? 16.334 34.662 1.966 1.00 36.16 248 ARG A N 1
ATOM 1943 C CA . ARG A 1 248 ? 17.752 34.658 2.366 1.00 36.16 248 ARG A CA 1
ATOM 1944 C C . ARG A 1 248 ? 18.584 33.951 1.308 1.00 36.16 248 ARG A C 1
ATOM 1946 O O . ARG A 1 248 ? 18.881 32.784 1.496 1.00 36.16 248 ARG A O 1
ATOM 1953 N N . ASN A 1 249 ? 18.845 34.624 0.188 1.00 35.16 249 ASN A N 1
ATOM 1954 C CA . ASN A 1 249 ? 20.000 34.425 -0.713 1.00 35.16 249 ASN A CA 1
ATOM 1955 C C . ASN A 1 249 ? 19.902 35.397 -1.910 1.00 35.16 249 ASN A C 1
ATOM 1957 O O . ASN A 1 249 ? 20.073 35.018 -3.066 1.00 35.16 249 ASN A O 1
ATOM 1961 N N . ALA A 1 250 ? 19.572 36.659 -1.627 1.00 38.12 250 ALA A N 1
ATOM 1962 C CA . ALA A 1 250 ? 19.657 37.758 -2.583 1.00 38.12 250 ALA A CA 1
ATOM 1963 C C . ALA A 1 250 ? 20.388 38.937 -1.924 1.00 38.12 250 ALA A C 1
ATOM 1965 O O . ALA A 1 250 ? 19.822 40.015 -1.777 1.00 38.12 250 ALA A O 1
ATOM 1966 N N . GLU A 1 251 ? 21.625 38.685 -1.493 1.00 32.75 251 GLU A N 1
ATOM 1967 C CA . GLU A 1 251 ? 22.683 39.686 -1.292 1.00 32.75 251 GLU A CA 1
ATOM 1968 C C . GLU A 1 251 ? 24.008 39.107 -1.794 1.00 32.75 251 GLU A C 1
ATOM 1970 O O . GLU A 1 251 ? 24.270 37.914 -1.508 1.00 32.75 251 GLU A O 1
#